Protein AF-A0A938TKS8-F1 (afdb_monomer_lite)

Structure (mmCIF, N/CA/C/O backbone):
data_AF-A0A938TKS8-F1
#
_entry.id   AF-A0A938TKS8-F1
#
loop_
_atom_site.group_PDB
_atom_site.id
_atom_site.type_symbol
_atom_site.label_atom_id
_atom_site.label_alt_id
_atom_site.label_comp_id
_atom_site.label_asym_id
_atom_site.label_entity_id
_atom_site.label_seq_id
_atom_site.pdbx_PDB_ins_code
_atom_site.Cartn_x
_atom_site.Cartn_y
_atom_site.Cartn_z
_atom_site.occupancy
_atom_site.B_iso_or_equiv
_atom_site.auth_seq_id
_atom_site.auth_comp_id
_atom_site.auth_asym_id
_atom_site.auth_atom_id
_atom_site.pdbx_PDB_model_num
ATOM 1 N N . LEU A 1 1 ? -8.317 4.784 -8.460 1.00 83.81 1 LEU A N 1
ATOM 2 C CA . LEU A 1 1 ? -9.264 3.696 -8.801 1.00 83.81 1 LEU A CA 1
ATOM 3 C C . LEU A 1 1 ? -10.612 4.028 -8.185 1.00 83.81 1 LEU A C 1
ATOM 5 O O . LEU A 1 1 ? -10.626 4.574 -7.087 1.00 83.81 1 LEU A O 1
ATOM 9 N N . LEU A 1 2 ? -11.721 3.766 -8.879 1.00 86.56 2 LEU A N 1
ATOM 10 C CA . LEU A 1 2 ? -13.048 4.063 -8.334 1.00 86.56 2 LEU A CA 1
ATOM 11 C C . LEU A 1 2 ? -13.293 3.221 -7.071 1.00 86.56 2 LEU A C 1
ATOM 13 O O . LEU A 1 2 ? -13.153 2.003 -7.118 1.00 86.56 2 LEU A O 1
ATOM 17 N N . GLY A 1 3 ? -13.608 3.877 -5.952 1.00 86.69 3 GLY A N 1
ATOM 18 C CA . GLY A 1 3 ? -13.819 3.223 -4.656 1.00 86.69 3 GLY A CA 1
ATOM 19 C C . GLY A 1 3 ? -12.555 2.906 -3.847 1.00 86.69 3 GLY A C 1
ATOM 20 O O . GLY A 1 3 ? -12.674 2.441 -2.717 1.00 86.69 3 GLY A O 1
ATOM 21 N N . ASP A 1 4 ? -11.351 3.158 -4.366 1.00 89.88 4 ASP A N 1
ATOM 22 C CA . ASP A 1 4 ? -10.123 2.926 -3.595 1.00 89.88 4 ASP A CA 1
ATOM 23 C C . ASP A 1 4 ? -9.881 4.059 -2.591 1.00 89.88 4 ASP A C 1
ATOM 25 O O . ASP A 1 4 ? -9.919 5.232 -2.962 1.00 89.88 4 ASP A O 1
ATOM 29 N N . ARG A 1 5 ? -9.620 3.690 -1.328 1.00 89.69 5 ARG A N 1
ATOM 30 C CA . ARG A 1 5 ? -9.310 4.607 -0.212 1.00 89.69 5 ARG A CA 1
ATOM 31 C C . ARG A 1 5 ? -10.263 5.807 -0.134 1.00 89.69 5 ARG A C 1
ATOM 33 O O . ARG A 1 5 ? -9.836 6.948 -0.013 1.00 89.69 5 ARG A O 1
ATOM 40 N N . VAL A 1 6 ? -11.568 5.533 -0.187 1.00 90.06 6 VAL A N 1
ATOM 41 C CA . VAL A 1 6 ? -12.647 6.539 -0.068 1.00 90.06 6 VAL A CA 1
ATOM 42 C C . VAL A 1 6 ? -13.214 6.672 1.352 1.00 90.06 6 VAL A C 1
ATOM 44 O O . VAL A 1 6 ? -14.031 7.549 1.615 1.00 90.06 6 VAL A O 1
ATOM 47 N N . TRP A 1 7 ? -12.740 5.836 2.276 1.00 92.25 7 TRP A N 1
ATOM 48 C CA . TRP A 1 7 ? -13.062 5.866 3.701 1.00 92.25 7 TRP A CA 1
ATOM 49 C C . TRP A 1 7 ? -11.778 5.831 4.528 1.00 92.25 7 TRP A C 1
ATOM 51 O O . TRP A 1 7 ? -10.810 5.170 4.147 1.00 92.25 7 TRP A O 1
ATOM 61 N N . ALA A 1 8 ? -11.796 6.505 5.673 1.00 91.75 8 ALA A N 1
ATOM 62 C CA . ALA A 1 8 ? -10.732 6.483 6.666 1.00 91.75 8 ALA A CA 1
ATOM 63 C C . ALA A 1 8 ? -11.315 6.395 8.078 1.00 91.75 8 ALA A C 1
ATOM 65 O O . ALA A 1 8 ? -12.458 6.777 8.316 1.00 91.75 8 ALA A O 1
ATOM 66 N N . VAL A 1 9 ? -10.508 5.920 9.022 1.00 91.81 9 VAL A N 1
ATOM 67 C CA . VAL A 1 9 ? -10.812 6.013 10.451 1.00 91.81 9 VAL A CA 1
ATOM 68 C C . VAL A 1 9 ? -10.035 7.199 11.009 1.00 91.81 9 VAL A C 1
ATOM 70 O O . VAL A 1 9 ? -8.822 7.284 10.820 1.00 91.81 9 VAL A O 1
ATOM 73 N N . LYS A 1 10 ? -10.720 8.123 11.675 1.00 88.75 10 LYS A N 1
ATOM 74 C CA . LYS A 1 10 ? -10.135 9.307 12.312 1.00 88.75 10 LYS A CA 1
ATOM 75 C C . LYS A 1 10 ? -10.250 9.192 13.817 1.00 88.75 10 LYS A C 1
ATOM 77 O O . LYS A 1 10 ? -11.220 8.640 14.311 1.00 88.75 10 LYS A O 1
ATOM 82 N N . GLU A 1 11 ? -9.292 9.739 14.544 1.00 85.88 11 GLU A N 1
ATOM 83 C CA . GLU A 1 11 ? -9.421 9.860 15.998 1.00 85.88 11 GLU A CA 1
ATOM 84 C C . GLU A 1 11 ? -10.283 11.072 16.352 1.00 85.88 11 GLU A C 1
ATOM 86 O O . GLU A 1 11 ? -10.086 12.153 15.790 1.00 85.88 11 GLU A O 1
ATOM 91 N N . GLU A 1 12 ? -11.259 10.894 17.244 1.00 81.19 12 GLU A N 1
ATOM 92 C CA . GLU A 1 12 ? -12.159 11.988 17.614 1.00 81.19 12 GLU A CA 1
ATOM 93 C C . GLU A 1 12 ? -11.384 13.125 18.292 1.00 81.19 12 GLU A C 1
ATOM 95 O O . GLU A 1 12 ? -10.462 12.910 19.077 1.00 81.19 12 GLU A O 1
ATOM 100 N N . GLY A 1 13 ? -11.737 14.367 17.953 1.00 72.88 13 GLY A N 1
ATOM 101 C CA . GLY A 1 13 ? -11.065 15.558 18.480 1.00 72.88 13 GLY A CA 1
ATOM 102 C C . GLY A 1 13 ? -9.661 15.814 17.917 1.00 72.88 13 GLY A C 1
ATOM 103 O O . GLY A 1 13 ? -9.080 16.857 18.214 1.00 72.88 13 GLY A O 1
ATOM 104 N N . LEU A 1 14 ? -9.120 14.929 17.068 1.00 71.81 14 LEU A N 1
ATOM 105 C CA . LEU A 1 14 ? -7.820 15.108 16.424 1.00 71.81 14 LEU A CA 1
ATOM 106 C C . LEU A 1 14 ? -7.948 15.195 14.899 1.00 71.81 14 LEU A C 1
ATOM 108 O O . LEU A 1 14 ? -8.649 14.421 14.254 1.00 71.81 14 LEU A O 1
ATOM 112 N N . ASN A 1 15 ? -7.173 16.091 14.284 1.00 71.69 15 ASN A N 1
ATOM 113 C CA . ASN A 1 15 ? -7.039 16.139 12.827 1.00 71.69 15 ASN A CA 1
ATOM 114 C C . ASN A 1 15 ? -6.023 15.089 12.339 1.00 71.69 15 ASN A C 1
ATOM 116 O O . ASN A 1 15 ? -4.930 15.446 11.907 1.00 71.69 15 ASN A O 1
ATOM 120 N N . SER A 1 16 ? -6.317 13.795 12.517 1.00 76.88 16 SER A N 1
ATOM 121 C CA . SER A 1 16 ? -5.395 12.711 12.142 1.00 76.88 16 SER A CA 1
ATOM 122 C C . SER A 1 16 ? -6.089 11.407 11.797 1.00 76.88 16 SER A C 1
ATOM 124 O O . SER A 1 16 ? -7.151 11.078 12.332 1.00 76.88 16 SER A O 1
ATOM 126 N N . ILE A 1 17 ? -5.446 10.666 10.900 1.00 84.25 17 ILE A N 1
ATOM 127 C CA . ILE A 1 17 ? -5.937 9.407 10.354 1.00 84.25 17 ILE A CA 1
ATOM 128 C C . ILE A 1 17 ? -5.295 8.238 11.109 1.00 84.25 17 ILE A C 1
ATOM 130 O O . ILE A 1 17 ? -4.081 8.179 11.308 1.00 84.25 17 ILE A O 1
ATOM 134 N N . GLN A 1 18 ? -6.103 7.250 11.485 1.00 83.69 18 GLN A N 1
ATOM 135 C CA . GLN A 1 18 ? -5.624 5.996 12.055 1.00 83.69 18 GLN A CA 1
ATOM 136 C C . GLN A 1 18 ? -5.118 5.081 10.938 1.00 83.69 18 GLN A C 1
ATOM 138 O O . GLN A 1 18 ? -5.869 4.322 10.326 1.00 83.69 18 GLN A O 1
ATOM 143 N N . ALA A 1 19 ? -3.816 5.148 10.671 1.00 83.38 19 ALA A N 1
ATOM 144 C CA . ALA A 1 19 ? -3.156 4.225 9.760 1.00 83.38 19 ALA A CA 1
ATOM 145 C C . ALA A 1 19 ? -2.822 2.896 10.455 1.00 83.38 19 ALA A C 1
ATOM 147 O O . ALA A 1 19 ? -2.400 2.857 11.616 1.00 83.38 19 ALA A O 1
ATOM 148 N N . ALA A 1 20 ? -2.872 1.803 9.696 1.00 86.50 20 ALA A N 1
ATOM 149 C CA . ALA A 1 20 ? -2.459 0.479 10.162 1.00 86.50 20 ALA A CA 1
ATOM 150 C C . ALA A 1 20 ? -0.981 0.398 10.606 1.00 86.50 20 ALA A C 1
ATOM 152 O O . ALA A 1 20 ? -0.609 -0.547 11.292 1.00 86.50 20 ALA A O 1
ATOM 153 N N . LYS A 1 21 ? -0.157 1.409 10.276 1.00 86.00 21 LYS A N 1
ATOM 154 C CA . LYS A 1 21 ? 1.204 1.608 10.815 1.00 86.00 21 LYS A CA 1
ATOM 155 C C . LYS A 1 21 ? 1.214 1.632 12.349 1.00 86.00 21 LYS A C 1
ATOM 157 O O . LYS A 1 21 ? 2.099 1.053 12.961 1.00 86.00 21 LYS A O 1
ATOM 162 N N . LYS A 1 22 ? 0.239 2.323 12.951 1.00 83.69 22 LYS A N 1
ATOM 163 C CA . LYS A 1 22 ? 0.109 2.506 14.409 1.00 83.69 22 LYS A CA 1
ATOM 164 C C . LYS A 1 22 ? -1.007 1.651 15.010 1.00 83.69 22 LYS A C 1
ATOM 166 O O . LYS A 1 22 ? -0.986 1.364 16.201 1.00 83.69 22 LYS A O 1
ATOM 171 N N . SER A 1 23 ? -1.948 1.212 14.174 1.00 90.69 23 SER A N 1
ATOM 172 C CA . SER A 1 23 ? -3.095 0.390 14.565 1.00 90.69 23 SER A CA 1
ATOM 173 C C . SER A 1 23 ? -3.170 -0.890 13.723 1.00 90.69 23 SER A C 1
ATOM 175 O O . SER A 1 23 ? -4.059 -1.009 12.876 1.00 90.69 23 SER A O 1
ATOM 177 N N . PRO A 1 24 ? -2.262 -1.867 13.921 1.00 92.62 24 PRO A N 1
ATOM 178 C CA . PRO A 1 24 ? -2.167 -3.048 13.058 1.00 92.62 24 PRO A CA 1
ATOM 179 C C . PRO A 1 24 ? -3.442 -3.891 13.013 1.00 92.62 24 PRO A C 1
ATOM 181 O O . PRO A 1 24 ? -3.683 -4.570 12.023 1.00 92.62 24 PRO A O 1
ATOM 184 N N . VAL A 1 25 ? -4.286 -3.818 14.048 1.00 93.12 25 VAL A N 1
ATOM 185 C CA . VAL A 1 25 ? -5.584 -4.509 14.105 1.00 93.12 25 VAL A CA 1
ATOM 186 C C . VAL A 1 25 ? -6.520 -4.124 12.949 1.00 93.12 25 VAL A C 1
ATOM 188 O O . VAL A 1 25 ? -7.336 -4.933 12.521 1.00 93.12 25 VAL A O 1
ATOM 191 N N . LEU A 1 26 ? -6.354 -2.936 12.354 1.00 93.31 26 LEU A N 1
ATOM 192 C CA . LEU A 1 26 ? -7.103 -2.539 11.156 1.00 93.31 26 LEU A CA 1
ATOM 193 C C . LEU A 1 26 ? -6.785 -3.421 9.940 1.00 93.31 26 LEU A C 1
ATOM 195 O O . LEU A 1 26 ? -7.618 -3.543 9.048 1.00 93.31 26 LEU A O 1
ATOM 199 N N . MET A 1 27 ? -5.616 -4.070 9.905 1.00 92.62 27 MET A N 1
ATOM 200 C CA . MET A 1 27 ? -5.251 -5.030 8.852 1.00 92.62 27 MET A CA 1
ATOM 201 C C . MET A 1 27 ? -6.041 -6.337 8.931 1.00 92.62 27 MET A C 1
ATOM 203 O O . MET A 1 27 ? -6.004 -7.116 7.987 1.00 92.62 27 MET A O 1
ATOM 207 N N . GLN A 1 28 ? -6.727 -6.571 10.049 1.00 92.25 28 GLN A N 1
ATOM 208 C CA . GLN A 1 28 ? -7.593 -7.725 10.282 1.00 92.25 28 GLN A CA 1
ATOM 209 C C . GLN A 1 28 ? -9.066 -7.401 9.980 1.00 92.25 28 GLN A C 1
ATOM 211 O O . GLN A 1 28 ? -9.940 -8.253 10.119 1.00 92.25 28 GLN A O 1
ATOM 216 N N . CYS A 1 29 ? -9.358 -6.160 9.578 1.00 94.12 29 CYS A N 1
ATOM 217 C CA . CYS A 1 29 ? -10.673 -5.770 9.091 1.00 94.12 29 CYS A CA 1
ATOM 218 C C . CYS A 1 29 ? -10.752 -5.992 7.579 1.00 94.12 29 CYS A C 1
ATOM 220 O O . CYS A 1 29 ? -9.812 -5.686 6.843 1.00 94.12 29 CYS A O 1
ATOM 222 N N . SER A 1 30 ? -11.911 -6.436 7.099 1.00 92.94 30 SER A N 1
ATOM 223 C CA . SER A 1 30 ? -12.214 -6.470 5.664 1.00 92.94 30 SER A CA 1
ATOM 224 C C . SER A 1 30 ? -13.415 -5.588 5.365 1.00 92.94 30 SER A C 1
ATOM 226 O O . SER A 1 30 ? -14.337 -5.463 6.169 1.00 92.94 30 SER A O 1
ATOM 228 N N . VAL A 1 31 ? -13.374 -4.922 4.215 1.00 93.62 31 VAL A N 1
ATOM 229 C CA . VAL A 1 31 ? -14.362 -3.910 3.847 1.00 93.62 31 VAL A CA 1
ATOM 230 C C . VAL A 1 31 ? -14.924 -4.245 2.482 1.00 93.62 31 VAL A C 1
ATOM 232 O O . VAL A 1 31 ? -14.180 -4.540 1.547 1.00 93.62 31 VAL A O 1
ATOM 235 N N . ARG A 1 32 ? -16.246 -4.161 2.366 1.00 94.50 32 ARG A N 1
ATOM 236 C CA . ARG A 1 32 ? -16.962 -4.252 1.096 1.00 94.50 32 ARG A CA 1
ATOM 237 C C . ARG A 1 32 ? -17.919 -3.085 0.963 1.00 94.50 32 ARG A C 1
ATOM 239 O O . ARG A 1 32 ? -18.456 -2.589 1.952 1.00 94.50 32 ARG A O 1
ATOM 246 N N . PHE A 1 33 ? -18.181 -2.684 -0.268 1.00 94.06 33 PHE A N 1
ATOM 247 C CA . PHE A 1 33 ? -19.270 -1.763 -0.535 1.00 94.06 33 PHE A CA 1
ATOM 248 C C . PHE A 1 33 ? -20.619 -2.470 -0.357 1.00 94.06 33 PHE A C 1
ATOM 250 O O . PHE A 1 33 ? -20.790 -3.618 -0.770 1.00 94.06 33 PHE A O 1
ATOM 257 N N . VAL A 1 34 ? -21.569 -1.784 0.277 1.00 92.88 34 VAL A N 1
ATOM 258 C CA . VAL A 1 34 ? -22.981 -2.195 0.302 1.00 92.88 34 VAL A CA 1
ATOM 259 C C . VAL A 1 34 ? -23.594 -1.968 -1.080 1.00 92.88 34 VAL A C 1
ATOM 261 O O . VAL A 1 34 ? -24.333 -2.813 -1.570 1.00 92.88 34 VAL A O 1
ATOM 264 N N . GLU A 1 35 ? -23.214 -0.865 -1.726 1.00 88.38 35 GLU A N 1
ATOM 265 C CA . GLU A 1 35 ? -23.583 -0.505 -3.095 1.00 88.38 35 GLU A CA 1
ATOM 266 C C . GLU A 1 35 ? -22.341 -0.037 -3.848 1.00 88.38 35 GLU A C 1
ATOM 268 O O . GLU A 1 35 ? -21.512 0.684 -3.286 1.00 88.38 35 GLU A O 1
ATOM 273 N N . ALA A 1 36 ? -22.206 -0.427 -5.117 1.00 88.38 36 ALA A N 1
ATOM 274 C CA . ALA A 1 36 ? -21.035 -0.075 -5.911 1.00 88.38 36 ALA A CA 1
ATOM 275 C C . ALA A 1 36 ? -20.815 1.456 -5.944 1.00 88.38 36 ALA A C 1
ATOM 277 O O . ALA A 1 36 ? -21.774 2.214 -6.119 1.00 88.38 36 ALA A O 1
ATOM 278 N N . PRO A 1 37 ? -19.570 1.932 -5.776 1.00 89.00 37 PRO A N 1
ATOM 279 C CA . PRO A 1 37 ? -19.253 3.345 -5.911 1.00 89.00 37 PRO A CA 1
ATOM 280 C C . PRO A 1 37 ? -19.435 3.803 -7.357 1.00 89.00 37 PRO A C 1
ATOM 282 O O . PRO A 1 37 ? -19.248 3.037 -8.304 1.00 89.00 37 PRO A O 1
ATOM 285 N N . SER A 1 38 ? -19.764 5.079 -7.525 1.00 86.50 38 SER A N 1
ATOM 286 C CA . SER A 1 38 ? -19.920 5.731 -8.825 1.00 86.50 38 SER A CA 1
ATOM 287 C C . SER A 1 38 ? -19.093 7.013 -8.887 1.00 86.50 38 SER A C 1
ATOM 289 O O . SER A 1 38 ? -18.552 7.478 -7.881 1.00 86.50 38 SER A O 1
ATOM 291 N N . SER A 1 39 ? -18.974 7.608 -10.074 1.00 79.12 39 SER A N 1
ATOM 292 C CA . SER A 1 39 ? -18.281 8.893 -10.231 1.00 79.12 39 SER A CA 1
ATOM 293 C C . SER A 1 39 ? -18.924 10.017 -9.411 1.00 79.12 39 SER A C 1
ATOM 295 O O . SER A 1 39 ? -18.219 10.932 -8.996 1.00 79.12 39 SER A O 1
ATOM 297 N N . THR A 1 40 ? -20.232 9.934 -9.146 1.00 78.06 40 THR A N 1
ATOM 298 C CA . THR A 1 40 ? -20.994 10.912 -8.356 1.00 78.06 40 THR A CA 1
ATOM 299 C C . THR A 1 40 ? -21.101 10.544 -6.877 1.00 78.06 40 THR A C 1
ATOM 301 O O . THR A 1 40 ? -21.265 11.429 -6.045 1.00 78.06 40 THR A O 1
ATOM 304 N N . SER A 1 41 ? -20.965 9.261 -6.528 1.00 80.56 41 SER A N 1
ATOM 305 C CA . SER A 1 41 ? -20.933 8.775 -5.148 1.00 80.56 41 SER A CA 1
ATOM 306 C C . SER A 1 41 ? -19.704 7.897 -4.943 1.00 80.56 41 SER A C 1
ATOM 308 O O . SER A 1 41 ? -19.750 6.667 -5.017 1.00 80.56 41 SER A O 1
ATOM 310 N N . ARG A 1 42 ? -18.555 8.553 -4.739 1.00 81.75 42 ARG A N 1
ATOM 311 C CA . ARG A 1 42 ? -17.270 7.859 -4.559 1.00 81.75 42 ARG A CA 1
ATOM 312 C C . ARG A 1 42 ? -17.225 7.091 -3.238 1.00 81.75 42 ARG A C 1
ATOM 314 O O . ARG A 1 42 ? -16.686 5.991 -3.199 1.00 81.75 42 ARG A O 1
ATOM 321 N N . SER A 1 43 ? -17.809 7.663 -2.185 1.00 86.50 43 SER A N 1
ATOM 322 C CA . SER A 1 43 ? -17.830 7.121 -0.821 1.00 86.50 43 SER A CA 1
ATOM 323 C C . SER A 1 43 ? -19.153 6.405 -0.525 1.00 86.50 43 SER A C 1
ATOM 325 O O . SER A 1 43 ? -19.831 6.722 0.453 1.00 86.50 43 SER A O 1
ATOM 327 N N . SER A 1 44 ? -19.549 5.453 -1.379 1.00 89.88 44 SER A N 1
ATOM 328 C CA . SER A 1 44 ? -20.722 4.605 -1.121 1.00 89.88 44 SER A CA 1
ATOM 329 C C . SER A 1 44 ? -20.626 3.916 0.238 1.00 89.88 44 SER A C 1
ATOM 331 O O . SER A 1 44 ? -19.527 3.673 0.752 1.00 89.88 44 SER A O 1
ATOM 333 N N . LYS A 1 45 ? -21.785 3.582 0.817 1.00 92.56 45 LYS A N 1
ATOM 334 C CA . LYS A 1 45 ? -21.851 2.901 2.112 1.00 92.56 45 LYS A CA 1
ATOM 335 C C . LYS A 1 45 ? -21.022 1.619 2.092 1.00 92.56 45 LYS A C 1
ATOM 337 O O . LYS A 1 45 ? -21.058 0.859 1.123 1.00 92.56 45 LYS A O 1
ATOM 342 N N . VAL A 1 46 ? -20.312 1.367 3.184 1.00 94.94 46 VAL A N 1
ATOM 343 C CA . VAL A 1 46 ? -19.467 0.187 3.365 1.00 94.94 46 VAL A CA 1
ATOM 344 C C . VAL A 1 46 ? -19.950 -0.665 4.524 1.00 94.94 46 VAL A C 1
ATOM 346 O O . VAL A 1 46 ? -20.489 -0.159 5.507 1.00 94.94 46 VAL A O 1
ATOM 349 N N . ALA A 1 47 ? -19.734 -1.966 4.397 1.00 96.25 47 ALA A N 1
ATOM 350 C CA . ALA A 1 47 ? -19.827 -2.922 5.479 1.00 96.25 47 ALA A CA 1
ATOM 351 C C . ALA A 1 47 ? -18.409 -3.369 5.851 1.00 96.25 47 ALA A C 1
ATOM 353 O O . ALA A 1 47 ? -17.607 -3.712 4.977 1.00 96.25 47 ALA A O 1
ATOM 354 N N . ILE A 1 48 ? -18.100 -3.308 7.141 1.00 96.44 48 ILE A N 1
ATOM 355 C CA . ILE A 1 48 ? -16.787 -3.584 7.714 1.00 96.44 48 ILE A CA 1
ATOM 356 C C . ILE A 1 48 ? -16.934 -4.828 8.577 1.00 96.44 48 ILE A C 1
ATOM 358 O O . ILE A 1 48 ? -17.610 -4.795 9.604 1.00 96.44 48 ILE A O 1
ATOM 362 N N . LYS A 1 49 ? -16.293 -5.917 8.165 1.00 96.38 49 LYS A N 1
ATOM 363 C CA . LYS A 1 49 ? -16.136 -7.108 8.993 1.00 96.38 49 LYS A CA 1
ATOM 364 C C . LYS A 1 49 ? -14.938 -6.898 9.912 1.00 96.38 49 LYS A C 1
ATOM 366 O O . LYS A 1 49 ? -13.828 -6.655 9.434 1.00 96.38 49 LYS A O 1
ATOM 371 N N . LEU A 1 50 ? -15.183 -6.979 11.213 1.00 95.31 50 LEU A N 1
ATOM 372 C CA . LEU A 1 50 ? -14.185 -6.826 12.265 1.00 95.31 50 LEU A CA 1
ATOM 373 C C . LEU A 1 50 ? -13.486 -8.171 12.547 1.00 95.31 50 LEU A C 1
ATOM 375 O O . LEU A 1 50 ? -13.980 -9.220 12.118 1.00 95.31 50 LEU A O 1
ATOM 379 N N . PRO A 1 51 ? -12.360 -8.176 13.287 1.00 92.12 51 PRO A N 1
ATOM 380 C CA . PRO A 1 51 ? -11.591 -9.399 13.543 1.00 92.12 51 PRO A CA 1
ATOM 381 C C . PRO A 1 51 ? -12.368 -10.462 14.330 1.00 92.12 51 PRO A C 1
ATOM 383 O O . PRO A 1 51 ? -12.151 -11.654 14.142 1.00 92.12 51 PRO A O 1
ATOM 386 N N . GLU A 1 52 ? -13.319 -10.038 15.165 1.00 88.38 52 GLU A N 1
ATOM 387 C CA . GLU A 1 52 ? -14.212 -10.920 15.932 1.00 88.38 52 GLU A CA 1
ATOM 388 C C . GLU A 1 52 ? -15.313 -11.562 15.062 1.00 88.38 52 GLU A C 1
ATOM 390 O O . GLU A 1 52 ? -16.079 -12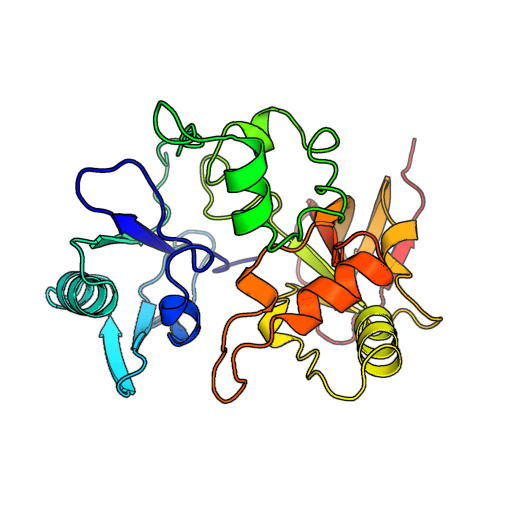.403 15.526 1.00 88.38 52 GLU A O 1
ATOM 395 N N . GLY A 1 53 ? -15.389 -11.192 13.779 1.00 88.50 53 GLY A N 1
ATOM 396 C CA . GLY A 1 53 ? -16.298 -11.764 12.788 1.00 88.50 53 GLY A CA 1
ATOM 397 C C . GLY A 1 53 ? -17.629 -11.029 12.630 1.00 88.50 53 GLY A C 1
ATOM 398 O O . GLY A 1 53 ? -18.311 -11.249 11.628 1.00 88.50 53 GLY A O 1
ATOM 399 N N . ASN A 1 54 ? -17.983 -10.133 13.553 1.00 92.94 54 ASN A N 1
ATOM 400 C CA . ASN A 1 54 ? -19.141 -9.252 13.421 1.00 92.94 54 ASN A CA 1
ATOM 401 C C . ASN A 1 54 ? -18.941 -8.204 12.311 1.00 92.94 54 ASN A C 1
ATOM 403 O O . ASN A 1 54 ? -17.823 -7.804 11.985 1.00 92.94 54 ASN A O 1
ATOM 407 N N . GLU A 1 55 ? -20.053 -7.764 11.720 1.00 95.56 55 GLU A N 1
ATOM 408 C CA . GLU A 1 55 ? -20.078 -6.763 10.651 1.00 95.56 55 GLU A CA 1
ATOM 409 C C . GLU A 1 55 ? -20.791 -5.497 11.143 1.00 95.56 55 GLU A C 1
ATOM 411 O O . GLU A 1 55 ? -21.854 -5.581 11.758 1.00 95.56 55 GLU A O 1
ATOM 416 N N . VAL A 1 56 ? -20.219 -4.328 10.853 1.00 95.81 56 VAL A N 1
ATOM 417 C CA . VAL A 1 56 ? -20.840 -3.012 11.085 1.00 95.81 56 VAL A CA 1
ATOM 418 C C . VAL A 1 56 ? -20.924 -2.233 9.779 1.00 95.81 56 VAL A C 1
ATOM 420 O O . VAL A 1 56 ? -20.076 -2.411 8.902 1.00 95.81 56 VAL A O 1
ATOM 423 N N . ARG A 1 57 ? -21.923 -1.358 9.618 1.00 95.75 57 ARG A N 1
ATOM 424 C CA . ARG A 1 57 ? -22.074 -0.564 8.387 1.00 95.75 57 ARG A CA 1
ATOM 425 C C . ARG A 1 57 ? -21.892 0.924 8.617 1.00 95.75 57 ARG A C 1
ATOM 427 O O . ARG A 1 57 ? -22.331 1.482 9.617 1.00 95.75 57 ARG A O 1
ATOM 434 N N . SER A 1 58 ? -21.291 1.593 7.640 1.00 92.44 58 SER A N 1
ATOM 435 C CA . SER A 1 58 ? -21.135 3.047 7.652 1.00 92.44 58 SER A CA 1
ATOM 436 C C . SER A 1 58 ? -22.493 3.750 7.767 1.00 92.44 58 SER A C 1
ATOM 438 O O . SER A 1 58 ? -23.400 3.473 6.973 1.00 92.44 58 SER A O 1
ATOM 440 N N . GLY A 1 59 ? -22.609 4.691 8.704 1.00 86.31 59 GLY A N 1
ATOM 441 C CA . GLY A 1 59 ? -23.833 5.458 8.956 1.00 86.31 59 GLY A CA 1
ATOM 442 C C . GLY A 1 59 ? -24.822 4.795 9.921 1.00 86.31 59 GLY A C 1
ATOM 443 O O . GLY A 1 59 ? -25.832 5.410 10.250 1.00 86.31 59 GLY A O 1
ATOM 444 N N . GLU A 1 60 ? -24.551 3.577 10.397 1.00 91.25 60 GLU A N 1
ATOM 445 C CA . GLU A 1 60 ? -25.289 2.986 11.517 1.00 91.25 60 GLU A CA 1
ATOM 446 C C . GLU A 1 60 ? -24.695 3.462 12.853 1.00 91.25 60 GLU A C 1
ATOM 448 O O . GLU A 1 60 ? -23.477 3.609 12.986 1.00 91.25 60 GLU A O 1
ATOM 453 N N . ALA A 1 61 ? -25.547 3.665 13.865 1.00 81.50 61 ALA A N 1
ATOM 454 C CA . ALA A 1 61 ? -25.152 4.225 15.164 1.00 81.50 61 ALA A CA 1
ATOM 455 C C . ALA A 1 61 ? -24.020 3.443 15.864 1.00 81.50 61 ALA A C 1
ATOM 457 O O . ALA A 1 61 ? -23.243 4.019 16.619 1.00 81.50 61 ALA A O 1
ATOM 458 N N . GLY A 1 62 ? -23.904 2.138 15.598 1.00 91.06 62 GLY A N 1
ATOM 459 C CA . GLY A 1 62 ? -22.906 1.268 16.224 1.00 91.06 62 GLY A CA 1
ATOM 460 C C . GLY A 1 62 ? -21.527 1.252 15.558 1.00 91.06 62 GLY A C 1
ATOM 461 O O . GLY A 1 62 ? -20.598 0.702 16.145 1.00 91.06 62 GLY A O 1
ATOM 462 N N . ALA A 1 63 ? -21.352 1.825 14.361 1.00 93.75 63 ALA A N 1
ATOM 463 C CA . ALA A 1 63 ? -20.113 1.646 13.597 1.00 93.75 63 ALA A CA 1
ATOM 464 C C . ALA A 1 63 ? -18.898 2.309 14.265 1.00 93.75 63 ALA A C 1
ATOM 466 O O . ALA A 1 63 ? -17.871 1.661 14.471 1.00 93.75 63 ALA A O 1
ATOM 467 N N . ASN A 1 64 ? -19.032 3.579 14.660 1.00 94.69 64 ASN A N 1
ATOM 468 C CA . ASN A 1 64 ? -17.969 4.317 15.351 1.00 94.69 64 ASN A CA 1
ATOM 469 C C . ASN A 1 64 ? -17.661 3.703 16.720 1.00 94.69 64 ASN A C 1
ATOM 471 O O . ASN A 1 64 ? -16.496 3.561 17.081 1.00 94.69 64 ASN A O 1
ATOM 475 N N . ALA A 1 65 ? -18.694 3.270 17.452 1.00 94.81 65 ALA A N 1
ATOM 476 C CA . ALA A 1 65 ? -18.529 2.615 18.745 1.00 94.81 65 ALA A CA 1
ATOM 477 C C . ALA A 1 65 ? -17.733 1.307 18.617 1.00 94.81 65 ALA A C 1
ATOM 479 O O . ALA A 1 65 ? -16.760 1.112 19.339 1.00 94.81 65 ALA A O 1
ATOM 480 N N . ALA A 1 66 ? -18.075 0.453 17.648 1.00 95.19 66 ALA A N 1
ATOM 481 C CA . ALA A 1 66 ? -17.369 -0.805 17.426 1.00 95.19 66 ALA A CA 1
ATOM 482 C C . ALA A 1 66 ? -15.903 -0.592 17.010 1.00 95.19 66 ALA A C 1
ATOM 484 O O . ALA A 1 66 ? -15.009 -1.268 17.519 1.00 95.19 66 ALA A O 1
ATOM 485 N N . LEU A 1 67 ? -15.634 0.383 16.132 1.00 94.81 67 LEU A N 1
ATOM 486 C CA . LEU A 1 67 ? -14.265 0.754 15.757 1.00 94.81 67 LEU A CA 1
ATOM 487 C C . LEU A 1 67 ? -13.487 1.351 16.938 1.00 94.81 67 LEU A C 1
ATOM 489 O O . LEU A 1 67 ? -12.295 1.081 17.083 1.00 94.81 67 LEU A O 1
ATOM 493 N N . SER A 1 68 ? -14.157 2.115 17.802 1.00 94.88 68 SER A N 1
ATOM 494 C CA . SER A 1 68 ? -13.551 2.690 19.007 1.00 94.88 68 SER A CA 1
ATOM 495 C C . SER A 1 68 ? -13.174 1.617 20.018 1.00 94.88 68 SER A C 1
ATOM 497 O O . SER A 1 68 ? -12.069 1.647 20.560 1.00 94.88 68 SER A O 1
ATOM 499 N N . THR A 1 69 ? -14.045 0.627 20.224 1.00 95.12 69 THR A N 1
ATOM 500 C CA . THR A 1 69 ? -13.741 -0.558 21.033 1.00 95.12 69 THR A CA 1
ATOM 501 C C . THR A 1 69 ? -12.555 -1.322 20.454 1.00 95.12 69 THR A C 1
ATOM 503 O O . THR A 1 69 ? -11.619 -1.623 21.190 1.00 95.12 69 THR A O 1
ATOM 506 N N . LEU A 1 70 ? -12.539 -1.562 19.137 1.00 94.62 70 LEU A N 1
ATOM 507 C CA . LEU A 1 70 ? -11.450 -2.277 18.469 1.00 94.62 70 LEU A CA 1
ATOM 508 C C . LEU A 1 70 ? -10.090 -1.575 18.629 1.00 94.62 70 LEU A C 1
ATOM 510 O O . LEU A 1 70 ? -9.061 -2.232 18.778 1.00 94.62 70 LEU A O 1
ATOM 514 N N . LEU A 1 71 ? -10.075 -0.242 18.568 1.00 93.38 71 LEU A N 1
ATOM 515 C CA . LEU A 1 71 ? -8.854 0.562 18.654 1.00 93.38 71 LEU A CA 1
ATOM 516 C C . LEU A 1 71 ? -8.493 0.995 20.081 1.00 93.38 71 LEU A C 1
ATOM 518 O O . LEU A 1 71 ? -7.411 1.553 20.286 1.00 93.38 71 LEU A O 1
ATOM 522 N N . GLY A 1 72 ? -9.375 0.753 21.053 1.00 93.12 72 GLY A N 1
ATOM 523 C CA . GLY A 1 72 ? -9.207 1.169 22.445 1.00 93.12 72 GLY A CA 1
ATOM 524 C C . GLY A 1 72 ? -9.205 2.689 22.646 1.00 93.12 72 GLY A C 1
ATOM 525 O O . GLY A 1 72 ? -8.642 3.168 23.628 1.00 93.12 72 GLY A O 1
ATOM 526 N N . ARG A 1 73 ? -9.769 3.459 21.708 1.00 92.69 73 ARG A N 1
ATOM 527 C CA . ARG A 1 73 ? -9.855 4.929 21.765 1.00 92.69 73 ARG A CA 1
ATOM 528 C C . ARG A 1 73 ? -10.996 5.457 20.891 1.00 92.69 73 ARG A C 1
ATOM 530 O O . ARG A 1 73 ? -11.339 4.781 19.925 1.00 92.69 73 ARG A O 1
ATOM 537 N N . PRO A 1 74 ? -11.551 6.646 21.183 1.00 93.12 74 PRO A N 1
ATOM 538 C CA . PRO A 1 74 ? -12.626 7.232 20.385 1.00 93.12 74 PRO A CA 1
ATOM 539 C C . PRO A 1 74 ? -12.202 7.497 18.936 1.00 93.12 74 PRO A C 1
ATOM 541 O O . PRO A 1 74 ? -11.223 8.206 18.678 1.00 93.12 74 PRO A O 1
ATOM 544 N N . VAL A 1 75 ? -12.939 6.927 17.984 1.00 93.62 75 VAL A N 1
ATOM 545 C CA . VAL A 1 75 ? -12.716 7.114 16.550 1.00 93.62 75 VAL A CA 1
ATOM 546 C C . VAL A 1 75 ? -14.017 7.252 15.770 1.00 93.62 75 VAL A C 1
ATOM 548 O O . VAL A 1 75 ? -15.062 6.720 16.138 1.00 93.62 75 VAL A O 1
ATOM 551 N N . GLU A 1 76 ? -13.906 7.882 14.609 1.00 92.44 76 GLU A N 1
ATOM 552 C CA . GLU A 1 76 ? -14.986 8.085 13.658 1.00 92.44 76 GLU A CA 1
ATOM 553 C C . GLU A 1 76 ? -14.617 7.509 12.287 1.00 92.44 76 GLU A C 1
ATOM 555 O O . GLU A 1 76 ? -13.511 7.715 11.776 1.00 92.44 76 GLU A O 1
ATOM 560 N N . LEU A 1 77 ? -15.568 6.819 11.658 1.00 92.06 77 LEU A N 1
ATOM 561 C CA . LEU A 1 77 ? -15.474 6.441 10.256 1.00 92.06 77 LEU A CA 1
ATOM 562 C C . LEU A 1 77 ? -15.850 7.636 9.364 1.00 92.06 77 LEU A C 1
ATOM 564 O O . LEU A 1 77 ? -16.989 8.094 9.370 1.00 92.06 77 LEU A O 1
ATOM 568 N N . SER A 1 78 ? -14.906 8.109 8.553 1.00 90.19 78 SER A N 1
ATOM 569 C CA . SER A 1 78 ? -15.059 9.307 7.725 1.00 90.19 78 SER A CA 1
ATOM 570 C C . SER A 1 78 ? -14.971 8.980 6.236 1.00 90.19 78 SER A C 1
ATOM 572 O O . SER A 1 78 ? -13.964 8.410 5.798 1.00 90.19 78 SER A O 1
ATOM 574 N N . PRO A 1 79 ? -15.963 9.380 5.423 1.00 89.62 79 PRO A N 1
ATOM 575 C CA . PRO A 1 79 ? -15.845 9.314 3.974 1.00 89.62 79 PRO A CA 1
ATOM 576 C C . PRO A 1 79 ? -14.909 10.422 3.471 1.00 89.62 79 PRO A C 1
ATOM 578 O O . PRO A 1 79 ? -14.613 11.378 4.196 1.00 89.62 79 PRO A O 1
ATOM 581 N N . ILE A 1 80 ? -14.473 10.327 2.213 1.00 84.81 80 ILE A N 1
ATOM 582 C CA . ILE A 1 80 ? -14.051 11.521 1.468 1.00 84.81 80 ILE A CA 1
ATOM 583 C C . ILE A 1 80 ? -15.302 12.373 1.228 1.00 84.81 80 ILE A C 1
ATOM 585 O O . ILE A 1 80 ? -16.258 11.890 0.614 1.00 84.81 80 ILE A O 1
ATOM 589 N N . VAL A 1 81 ? -15.273 13.626 1.678 1.00 74.75 81 VAL A N 1
ATOM 590 C CA . VAL A 1 81 ? -16.230 14.688 1.344 1.00 74.75 81 VAL A CA 1
ATOM 591 C C . VAL A 1 81 ? -15.521 15.766 0.525 1.00 74.75 81 VAL A C 1
ATOM 593 O O . VAL A 1 81 ? -14.318 15.953 0.661 1.00 74.75 81 VAL A O 1
ATOM 596 N N . GLU A 1 82 ? -16.231 16.462 -0.362 1.00 67.00 82 GLU A N 1
ATOM 597 C CA . GLU A 1 82 ? -15.668 17.609 -1.086 1.00 67.00 82 GLU A CA 1
ATOM 598 C C . GLU A 1 82 ? -16.329 18.919 -0.623 1.00 67.00 82 GLU A C 1
ATOM 600 O O . GLU A 1 82 ? -17.559 18.980 -0.583 1.00 67.00 82 GLU A O 1
ATOM 605 N N . PRO A 1 83 ? -15.544 19.967 -0.295 1.00 63.69 83 PRO A N 1
ATOM 606 C CA . PRO A 1 83 ? -14.083 19.960 -0.164 1.00 63.69 83 PRO A CA 1
ATOM 607 C C . PRO A 1 83 ? -13.632 19.227 1.115 1.00 63.69 83 PRO A C 1
ATOM 609 O O . PRO A 1 83 ? -14.163 19.462 2.199 1.00 63.69 83 PRO A O 1
ATOM 612 N N . GLN A 1 84 ? -12.627 18.354 1.001 1.00 67.25 84 GLN A N 1
ATOM 613 C CA . GLN A 1 84 ? -12.024 17.698 2.166 1.00 67.25 84 GLN A CA 1
ATOM 614 C C . GLN A 1 84 ? -11.033 18.664 2.822 1.00 67.25 84 GLN A C 1
ATOM 616 O O . GLN A 1 84 ? -10.201 19.259 2.133 1.00 67.25 84 GLN A O 1
ATOM 621 N N . ASN A 1 85 ? -11.052 18.761 4.152 1.00 62.31 85 ASN A N 1
ATOM 622 C CA . ASN A 1 85 ? -9.997 19.456 4.890 1.00 62.31 85 ASN A CA 1
ATOM 623 C C . ASN A 1 85 ? -8.638 18.775 4.663 1.00 62.31 85 ASN A C 1
ATOM 625 O O . ASN A 1 85 ? -8.544 17.550 4.593 1.00 62.31 85 ASN A O 1
ATOM 629 N N . ALA A 1 86 ? -7.571 19.566 4.574 1.00 67.19 86 ALA A N 1
ATOM 630 C CA . ALA A 1 86 ? -6.223 19.027 4.491 1.00 67.19 86 ALA A CA 1
ATOM 631 C C . ALA A 1 86 ? -5.798 18.420 5.842 1.00 67.19 86 ALA A C 1
ATOM 633 O O . ALA A 1 86 ? -5.906 19.059 6.893 1.00 67.19 86 ALA A O 1
ATOM 634 N N . PHE A 1 87 ? -5.272 17.195 5.815 1.00 70.25 87 PHE A N 1
ATOM 635 C CA . PHE A 1 87 ? -4.715 16.531 6.995 1.00 70.25 87 PHE A CA 1
ATOM 636 C C . PHE A 1 87 ? -3.216 16.775 7.018 1.00 70.25 87 PHE A C 1
ATOM 638 O O . PHE A 1 87 ? -2.445 15.971 6.500 1.00 70.25 87 PHE A O 1
ATOM 645 N N . GLY A 1 88 ? -2.807 17.930 7.549 1.00 65.00 88 GLY A N 1
ATOM 646 C CA . GLY A 1 88 ? -1.392 18.272 7.709 1.00 65.00 88 GLY A CA 1
ATOM 647 C C . GLY A 1 88 ? -0.644 17.162 8.443 1.00 65.00 88 GLY A C 1
ATOM 648 O O . GLY A 1 88 ? -1.158 16.606 9.415 1.00 65.00 88 GLY A O 1
ATOM 649 N N . ARG A 1 89 ? 0.558 16.822 7.972 1.00 72.75 89 ARG A N 1
ATOM 650 C CA . ARG A 1 89 ? 1.385 15.800 8.605 1.00 72.75 89 ARG A CA 1
ATOM 651 C C . ARG A 1 89 ? 1.696 16.248 10.023 1.00 72.75 89 ARG A C 1
ATOM 653 O O . ARG A 1 89 ? 2.301 17.301 10.223 1.00 72.75 89 ARG A O 1
ATOM 660 N N . LYS A 1 90 ? 1.288 15.456 11.014 1.00 68.75 90 LYS A N 1
ATOM 661 C CA . LYS A 1 90 ? 1.639 15.751 12.400 1.00 68.75 90 LYS A CA 1
ATOM 662 C C . LYS A 1 90 ? 3.152 15.703 12.560 1.00 68.75 90 LYS A C 1
ATOM 664 O O . LYS A 1 90 ? 3.791 14.700 12.232 1.00 68.75 90 LYS A O 1
ATOM 669 N N . ALA A 1 91 ? 3.705 16.783 13.105 1.00 68.44 91 ALA A N 1
ATOM 670 C CA . ALA A 1 91 ? 5.054 16.746 13.636 1.00 68.44 91 ALA A CA 1
ATOM 671 C C . ALA A 1 91 ? 5.133 15.643 14.708 1.00 68.44 91 ALA A C 1
ATOM 673 O O . ALA A 1 91 ? 4.148 15.413 15.425 1.00 68.44 91 ALA A O 1
ATOM 674 N N . PRO A 1 92 ? 6.277 14.953 14.835 1.00 72.00 92 PRO A N 1
ATOM 675 C CA . PRO A 1 92 ? 6.527 14.110 15.993 1.00 72.00 92 PRO A CA 1
ATOM 676 C C . PRO A 1 92 ? 6.255 14.898 17.288 1.00 72.00 92 PRO A C 1
ATOM 678 O O . PRO A 1 92 ? 6.500 16.109 17.314 1.00 72.00 92 PRO A O 1
ATOM 681 N N . PRO A 1 93 ? 5.743 14.255 18.354 1.00 75.75 93 PRO A N 1
ATOM 682 C CA . PRO A 1 93 ? 5.518 14.926 19.631 1.00 75.75 93 PRO A CA 1
ATOM 683 C C . PRO A 1 93 ? 6.766 15.685 20.100 1.00 75.75 93 PRO A C 1
ATOM 685 O O . PRO A 1 93 ? 7.891 15.245 19.855 1.00 75.75 93 PRO A O 1
ATOM 688 N N . ALA A 1 94 ? 6.584 16.813 20.786 1.00 77.31 94 ALA A N 1
ATOM 689 C CA . ALA A 1 94 ? 7.707 17.601 21.289 1.00 77.31 94 ALA A CA 1
ATOM 690 C C . ALA A 1 94 ? 8.652 16.734 22.145 1.00 77.31 94 ALA A C 1
ATOM 692 O O . ALA A 1 94 ? 8.199 15.959 22.985 1.00 77.31 94 ALA A O 1
ATOM 693 N N . GLY A 1 95 ? 9.961 16.846 21.903 1.00 82.19 95 GLY A N 1
ATOM 694 C CA . GLY A 1 95 ? 10.978 16.018 22.563 1.00 82.19 95 GLY A CA 1
ATOM 695 C C . GLY A 1 95 ? 11.172 14.619 21.963 1.00 82.19 95 GLY A C 1
ATOM 696 O O . GLY A 1 95 ? 12.011 13.870 22.454 1.00 82.19 95 GLY A O 1
ATOM 697 N N . THR A 1 96 ? 10.445 14.259 20.899 1.00 85.25 96 THR A N 1
ATOM 698 C CA . THR A 1 96 ? 10.673 12.998 20.179 1.00 85.25 96 THR A CA 1
ATOM 699 C C . THR A 1 96 ? 11.952 13.085 19.354 1.00 85.25 96 THR A C 1
ATOM 701 O O . THR A 1 96 ? 12.112 13.997 18.542 1.00 85.25 96 THR A O 1
ATOM 704 N N . ASP A 1 97 ? 12.830 12.094 19.500 1.00 89.75 97 ASP A N 1
ATOM 705 C CA . ASP A 1 97 ? 13.916 11.869 18.551 1.00 89.75 97 ASP A CA 1
ATOM 706 C C . ASP A 1 97 ? 13.318 11.498 17.182 1.00 89.75 97 ASP A C 1
ATOM 708 O O . ASP A 1 97 ? 12.761 10.414 16.984 1.00 89.75 97 ASP A O 1
ATOM 712 N N . VAL A 1 98 ? 13.419 12.431 16.233 1.00 86.88 98 VAL A N 1
ATOM 713 C CA . VAL A 1 98 ? 12.886 12.284 14.873 1.00 86.88 98 VAL A CA 1
ATOM 714 C C . VAL A 1 98 ? 13.508 11.084 14.165 1.00 86.88 98 VAL A C 1
ATOM 716 O O . VAL A 1 98 ? 12.810 10.376 13.438 1.00 86.88 98 VAL A O 1
ATOM 719 N N . GLN A 1 99 ? 14.797 10.818 14.384 1.00 89.06 99 GLN A N 1
ATOM 720 C CA . GLN A 1 99 ? 15.469 9.693 13.753 1.00 89.06 99 GLN A CA 1
ATOM 721 C C . GLN A 1 99 ? 14.919 8.378 14.306 1.00 89.06 99 GLN A C 1
ATOM 723 O O . GLN A 1 99 ? 14.544 7.506 13.522 1.00 89.06 99 GLN A O 1
ATOM 728 N N . ALA A 1 100 ? 14.788 8.253 15.629 1.00 90.12 100 ALA A N 1
ATOM 729 C CA . ALA A 1 100 ? 14.173 7.084 16.259 1.00 90.12 100 ALA A CA 1
ATOM 730 C C . ALA A 1 100 ? 12.718 6.876 15.798 1.00 90.12 100 ALA A C 1
ATOM 732 O O . ALA A 1 100 ? 12.328 5.756 15.466 1.00 90.12 100 ALA A O 1
ATOM 733 N N . TYR A 1 101 ? 11.938 7.955 15.690 1.00 88.75 101 TYR A N 1
ATOM 734 C CA . TYR A 1 101 ? 10.562 7.912 15.191 1.00 88.75 101 TYR A CA 1
ATOM 735 C C . TYR A 1 101 ? 10.473 7.392 13.749 1.00 88.75 101 TYR A C 1
ATOM 737 O O . TYR A 1 101 ? 9.656 6.521 13.441 1.00 88.75 101 TYR A O 1
ATOM 745 N N . LEU A 1 102 ? 11.331 7.890 12.853 1.00 90.12 102 LEU A N 1
ATOM 746 C CA . LEU A 1 102 ? 11.389 7.406 11.472 1.00 90.12 10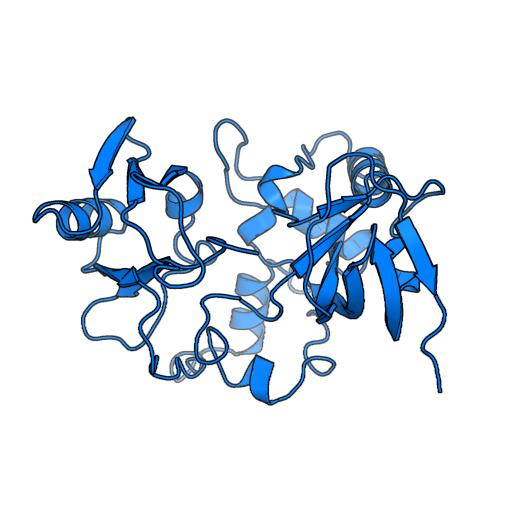2 LEU A CA 1
ATOM 747 C C . LEU A 1 102 ? 11.838 5.942 11.411 1.00 90.12 102 LEU A C 1
ATOM 749 O O . LEU A 1 102 ? 11.305 5.173 10.609 1.00 90.12 102 LEU A O 1
ATOM 753 N N . ARG A 1 103 ? 12.778 5.533 12.270 1.00 93.75 103 ARG A N 1
ATOM 754 C CA . ARG A 1 103 ? 13.217 4.136 12.351 1.00 93.75 103 ARG A CA 1
ATOM 755 C C . ARG A 1 103 ? 12.078 3.215 12.745 1.00 93.75 103 ARG A C 1
ATOM 757 O O . ARG A 1 103 ? 11.877 2.226 12.054 1.00 93.75 103 ARG A O 1
ATOM 764 N N . ASP A 1 104 ? 11.291 3.560 13.756 1.00 92.12 104 ASP A N 1
ATOM 765 C CA . ASP A 1 104 ? 10.118 2.770 14.139 1.00 92.12 104 ASP A CA 1
ATOM 766 C C . ASP A 1 104 ? 9.098 2.673 12.989 1.00 92.12 104 ASP A C 1
ATOM 768 O O . ASP A 1 104 ? 8.717 1.580 12.562 1.00 92.12 104 ASP A O 1
ATOM 772 N N . MET A 1 105 ? 8.756 3.811 12.375 1.00 91.00 105 MET A N 1
ATOM 773 C CA . MET A 1 105 ? 7.782 3.869 11.280 1.00 91.00 105 MET A CA 1
ATOM 774 C C . MET A 1 105 ? 8.192 3.030 10.058 1.00 91.00 105 MET A C 1
ATOM 776 O O . MET A 1 105 ? 7.350 2.384 9.425 1.00 91.00 105 MET A O 1
ATOM 780 N N . PHE A 1 106 ? 9.483 3.016 9.721 1.00 94.00 106 PHE A N 1
ATOM 781 C CA . PHE A 1 106 ? 10.040 2.211 8.629 1.00 94.00 106 PHE A CA 1
ATOM 782 C C . PHE A 1 106 ? 10.634 0.878 9.098 1.00 94.00 106 PHE A C 1
ATOM 784 O O . PHE A 1 106 ? 11.303 0.199 8.318 1.00 94.00 106 PHE A O 1
ATOM 791 N N . ALA A 1 107 ? 10.380 0.508 10.356 1.00 95.50 107 ALA A N 1
ATOM 792 C CA . ALA A 1 107 ? 10.899 -0.664 11.046 1.00 95.50 107 ALA A CA 1
ATOM 793 C C . ALA A 1 107 ? 12.419 -0.866 10.932 1.00 95.50 107 ALA A C 1
ATOM 795 O O . ALA A 1 107 ? 12.853 -2.014 10.942 1.00 95.50 107 ALA A O 1
ATOM 796 N N . ARG A 1 108 ? 13.226 0.192 10.793 1.00 96.19 108 ARG A N 1
ATOM 797 C CA . ARG A 1 108 ? 14.683 0.132 10.584 1.00 96.19 108 ARG A CA 1
ATOM 798 C C . ARG A 1 108 ? 15.436 -0.160 11.875 1.00 96.19 108 ARG A C 1
ATOM 800 O O . ARG A 1 108 ? 15.094 0.371 12.929 1.00 96.19 108 ARG A O 1
ATOM 807 N N . THR A 1 109 ? 16.494 -0.958 11.778 1.00 95.25 109 THR A N 1
ATOM 808 C CA . THR A 1 109 ? 17.466 -1.107 12.871 1.00 95.25 109 THR A CA 1
ATOM 809 C C . THR A 1 109 ? 18.356 0.139 12.980 1.00 95.25 109 THR A C 1
ATOM 811 O O . THR A 1 109 ? 18.226 1.091 12.202 1.00 95.25 109 THR A O 1
ATOM 814 N N . ALA A 1 110 ? 19.239 0.168 13.981 1.00 92.94 110 ALA A N 1
ATOM 815 C CA . ALA A 1 110 ? 20.150 1.291 14.207 1.00 92.94 110 ALA A CA 1
ATOM 816 C C . ALA A 1 110 ? 21.172 1.463 13.066 1.00 92.94 110 ALA A C 1
ATOM 818 O O . ALA A 1 110 ? 21.499 2.592 12.704 1.00 92.94 110 ALA A O 1
ATOM 819 N N . ASP A 1 111 ? 21.630 0.347 12.497 1.00 93.50 111 ASP A N 1
ATOM 820 C CA . ASP A 1 111 ? 22.643 0.244 11.442 1.00 93.50 111 ASP A CA 1
ATOM 821 C C . ASP A 1 111 ? 22.075 0.357 10.019 1.00 93.50 111 ASP A C 1
ATOM 823 O O . ASP A 1 111 ? 22.801 0.677 9.080 1.00 93.50 111 ASP A O 1
ATOM 827 N N . GLU A 1 112 ? 20.771 0.149 9.840 1.00 95.44 112 GLU A N 1
ATOM 828 C CA . GLU A 1 112 ? 20.139 0.275 8.531 1.00 95.44 112 GLU A CA 1
ATOM 829 C C . GLU A 1 112 ? 19.958 1.748 8.122 1.00 95.44 112 GLU A C 1
ATOM 831 O O . GLU A 1 112 ? 19.591 2.594 8.948 1.00 95.44 112 GLU A O 1
ATOM 836 N N . PRO A 1 113 ? 20.130 2.093 6.835 1.00 94.12 113 PRO A N 1
ATOM 837 C CA . PRO A 1 113 ? 19.801 3.428 6.356 1.00 94.12 113 PRO A CA 1
ATOM 838 C C . PRO A 1 113 ? 18.286 3.674 6.437 1.00 94.12 113 PRO A C 1
ATOM 840 O O . PRO A 1 113 ? 17.466 2.774 6.206 1.00 94.12 113 PRO A O 1
ATOM 843 N N . LEU A 1 114 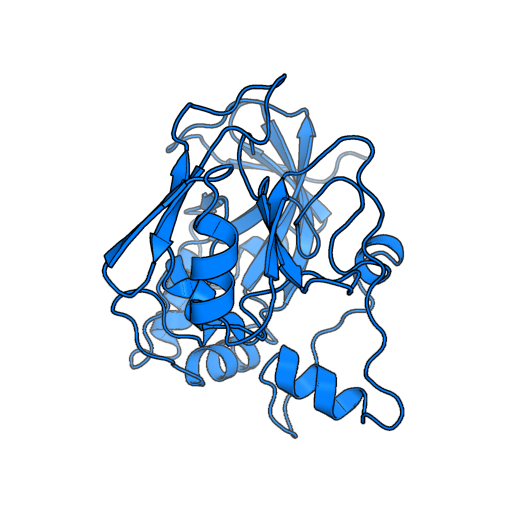? 17.912 4.913 6.768 1.00 93.50 114 LEU A N 1
ATOM 844 C CA . LEU A 1 114 ? 16.544 5.395 6.585 1.00 93.50 114 LEU A CA 1
ATOM 845 C C . LEU A 1 114 ? 16.247 5.527 5.081 1.00 93.50 114 LEU A C 1
ATOM 847 O O . LEU A 1 114 ? 17.177 5.747 4.304 1.00 93.50 114 LEU A O 1
ATOM 851 N N . PRO A 1 115 ? 14.980 5.380 4.654 1.00 90.75 115 PRO A N 1
ATOM 852 C CA . PRO A 1 115 ? 14.617 5.646 3.267 1.00 90.75 115 PRO A CA 1
ATOM 853 C C . PRO A 1 115 ? 14.918 7.101 2.901 1.00 90.75 115 PRO A C 1
ATOM 855 O O . PRO A 1 115 ? 14.762 7.995 3.737 1.00 90.75 115 PRO A O 1
ATOM 858 N N . ASP A 1 116 ? 15.300 7.330 1.647 1.00 88.12 116 ASP A N 1
ATOM 859 C CA . ASP A 1 116 ? 15.416 8.682 1.119 1.00 88.12 116 ASP A CA 1
ATOM 860 C C . ASP A 1 116 ? 14.012 9.259 0.911 1.00 88.12 116 ASP A C 1
ATOM 862 O O . ASP A 1 116 ? 13.253 8.827 0.044 1.00 88.12 116 ASP A O 1
ATOM 866 N N . LEU A 1 117 ? 13.635 10.192 1.782 1.00 85.69 117 LEU A N 1
ATOM 867 C CA . LEU A 1 117 ? 12.345 10.869 1.717 1.00 85.69 117 LEU A CA 1
ATOM 868 C C . LEU A 1 117 ? 12.434 12.213 0.984 1.00 85.69 117 LEU A C 1
ATOM 870 O O . LEU A 1 117 ? 11.403 12.857 0.816 1.00 85.69 117 LEU A O 1
ATOM 874 N N . PHE A 1 118 ? 13.627 12.640 0.553 1.00 84.00 118 PHE A N 1
ATOM 875 C CA . PHE A 1 118 ? 13.820 13.909 -0.153 1.00 84.00 118 PHE A CA 1
ATOM 876 C C . PHE A 1 118 ? 13.350 13.852 -1.606 1.00 84.00 118 PHE A C 1
ATOM 878 O O . PHE A 1 118 ? 13.018 14.890 -2.172 1.00 84.00 118 PHE A O 1
ATOM 885 N N . GLU A 1 119 ? 13.274 12.659 -2.200 1.00 84.62 119 GLU A N 1
ATOM 886 C CA . GLU A 1 119 ? 12.714 12.490 -3.546 1.00 84.62 119 GLU A CA 1
ATOM 887 C C . GLU A 1 119 ? 11.202 12.772 -3.598 1.00 84.62 119 GLU A C 1
ATOM 889 O O . GLU A 1 119 ? 10.651 13.035 -4.668 1.00 84.62 119 GLU A O 1
ATOM 894 N N . PHE A 1 120 ? 10.515 12.742 -2.449 1.00 84.81 120 PHE A N 1
ATOM 895 C CA . PHE A 1 120 ? 9.094 13.055 -2.390 1.00 84.81 120 PHE A CA 1
ATOM 896 C C . PHE A 1 120 ? 8.860 14.562 -2.546 1.00 84.81 120 PHE A C 1
ATOM 898 O O . PHE A 1 120 ? 9.473 15.361 -1.833 1.00 84.81 120 PHE A O 1
ATOM 905 N N . PRO A 1 121 ? 7.907 14.967 -3.405 1.00 85.06 121 PRO A N 1
ATOM 906 C CA . PRO A 1 121 ? 7.457 16.349 -3.482 1.00 85.06 121 PRO A CA 1
ATOM 907 C C . PRO A 1 121 ? 7.047 16.915 -2.112 1.00 85.06 121 PRO A C 1
ATOM 909 O O . PRO A 1 121 ? 6.475 16.215 -1.269 1.00 85.06 121 PRO A O 1
ATOM 912 N N . ALA A 1 122 ? 7.332 18.200 -1.884 1.00 81.94 122 ALA A N 1
ATOM 913 C CA . ALA A 1 122 ? 7.091 18.854 -0.596 1.00 81.94 122 ALA A CA 1
ATOM 914 C C . ALA A 1 122 ? 5.611 18.819 -0.174 1.00 81.94 122 ALA A C 1
ATOM 916 O O . ALA A 1 122 ? 5.312 18.683 1.010 1.00 81.94 122 ALA A O 1
ATOM 917 N N . ASP A 1 123 ? 4.688 18.892 -1.134 1.00 75.31 123 ASP A N 1
ATOM 918 C CA . ASP A 1 123 ? 3.249 18.755 -0.909 1.00 75.31 123 ASP A CA 1
ATOM 919 C C . ASP A 1 123 ? 2.880 17.345 -0.429 1.00 75.31 123 ASP A C 1
ATOM 921 O O . ASP A 1 123 ? 2.138 17.212 0.538 1.00 75.31 123 ASP A O 1
ATOM 925 N N . VAL A 1 124 ? 3.460 16.286 -1.000 1.00 78.44 124 VAL A N 1
ATOM 926 C CA . VAL A 1 124 ? 3.258 14.907 -0.516 1.00 78.44 124 VAL A CA 1
ATOM 927 C C . VAL A 1 124 ? 3.763 14.737 0.922 1.00 78.44 124 VAL A C 1
ATOM 929 O O . VAL A 1 124 ? 3.151 14.036 1.729 1.00 78.44 124 VAL A O 1
ATOM 932 N N . MET A 1 125 ? 4.861 15.405 1.274 1.00 81.50 125 MET A N 1
ATOM 933 C CA . MET A 1 125 ? 5.429 15.347 2.623 1.00 81.50 125 MET A CA 1
ATOM 934 C C . MET A 1 125 ? 4.701 16.234 3.640 1.00 81.50 125 MET A C 1
ATOM 936 O O . MET A 1 125 ? 4.769 15.953 4.839 1.00 81.50 125 MET A O 1
ATOM 940 N N . ALA A 1 126 ? 3.979 17.259 3.184 1.00 78.12 126 ALA A N 1
ATOM 941 C CA . ALA A 1 126 ? 3.253 18.194 4.038 1.00 78.12 126 ALA A CA 1
ATOM 942 C C . ALA A 1 126 ? 1.998 17.589 4.686 1.00 78.12 126 ALA A C 1
ATOM 944 O O . ALA A 1 126 ? 1.508 18.136 5.677 1.00 78.12 126 ALA A O 1
ATOM 945 N N . TYR A 1 127 ? 1.482 16.468 4.170 1.00 78.56 127 TYR A N 1
ATOM 946 C CA . TYR A 1 127 ? 0.213 15.885 4.610 1.00 78.56 127 TYR A CA 1
ATOM 947 C C . TYR A 1 127 ? 0.350 14.430 5.112 1.00 78.56 127 TYR A C 1
ATOM 949 O O . TYR A 1 127 ? 1.235 13.672 4.704 1.00 78.56 127 TYR A O 1
ATOM 957 N N . GLU A 1 128 ? -0.513 14.025 6.052 1.00 79.69 128 GLU A N 1
ATOM 958 C CA . GLU A 1 128 ? -0.734 12.606 6.383 1.00 79.69 128 GLU A CA 1
ATOM 959 C C . GLU A 1 128 ? -1.392 11.885 5.203 1.00 79.69 128 GLU A C 1
ATOM 961 O O . GLU A 1 128 ? -1.039 10.746 4.912 1.00 79.69 128 GLU A O 1
ATOM 966 N N . ALA A 1 129 ? -2.300 12.582 4.514 1.00 81.56 129 ALA A N 1
ATOM 967 C CA . ALA A 1 129 ? -2.854 12.195 3.227 1.00 81.56 129 ALA A CA 1
ATOM 968 C C . ALA A 1 129 ? -3.049 13.443 2.346 1.00 81.56 129 ALA A C 1
ATOM 970 O O . ALA A 1 129 ? -3.547 14.453 2.859 1.00 81.56 129 ALA A O 1
ATOM 971 N N . PRO A 1 130 ? -2.694 13.409 1.045 1.00 79.44 130 PRO A N 1
ATOM 972 C CA . PRO A 1 130 ? -2.895 14.540 0.147 1.00 79.44 130 PRO A CA 1
ATOM 973 C C . PRO A 1 130 ? -4.354 15.032 0.150 1.00 79.44 130 PRO A C 1
ATOM 975 O O . PRO A 1 130 ? -5.267 14.197 0.228 1.00 79.44 130 PRO A O 1
ATOM 978 N N . PRO A 1 131 ? -4.601 16.353 0.036 1.00 77.75 131 PRO A N 1
ATOM 979 C CA . PRO A 1 131 ? -5.946 16.922 0.071 1.00 77.75 131 PRO A CA 1
ATOM 980 C C . PRO A 1 131 ? -6.915 16.231 -0.897 1.00 77.75 131 PRO A C 1
ATOM 982 O O . PRO A 1 131 ? -6.576 15.957 -2.047 1.00 77.75 131 PRO A O 1
ATOM 985 N N . GLY A 1 132 ? -8.131 15.944 -0.423 1.00 79.38 132 GLY A N 1
ATOM 986 C CA . GLY A 1 132 ? -9.155 15.243 -1.209 1.00 79.38 132 GLY A CA 1
ATOM 987 C C . GLY A 1 132 ? -8.944 13.731 -1.340 1.00 79.38 132 GLY A C 1
ATOM 988 O O . GLY A 1 132 ? -9.651 13.090 -2.117 1.00 79.38 132 GLY A O 1
ATOM 989 N N . THR A 1 133 ? -7.994 13.146 -0.602 1.00 85.25 133 THR A N 1
ATOM 990 C CA . THR A 1 133 ? -7.677 11.714 -0.673 1.00 85.25 133 THR A CA 1
ATOM 991 C C . THR A 1 133 ? -7.363 11.107 0.697 1.00 85.25 133 THR A C 1
ATOM 993 O O . THR A 1 133 ? -7.129 11.826 1.664 1.00 85.25 133 THR A O 1
ATOM 996 N N . TRP A 1 134 ? -7.291 9.773 0.757 1.00 87.56 134 TRP A N 1
ATOM 997 C CA . TRP A 1 134 ? -6.730 9.021 1.888 1.00 87.56 134 TRP A CA 1
ATOM 998 C C . TRP A 1 134 ? -5.492 8.195 1.486 1.00 87.56 134 TRP A C 1
ATOM 1000 O O . TRP A 1 134 ? -5.247 7.114 2.026 1.00 87.56 134 TRP A O 1
ATOM 1010 N N . PHE A 1 135 ? -4.735 8.655 0.483 1.00 87.81 135 PHE A N 1
ATOM 1011 C CA . PHE A 1 135 ? -3.499 7.991 0.052 1.00 87.81 135 PHE A CA 1
ATOM 1012 C C . PHE A 1 135 ? -2.317 8.394 0.939 1.00 87.81 135 PHE A C 1
ATOM 1014 O O . PHE A 1 135 ? -2.245 9.524 1.395 1.00 87.81 135 PHE A O 1
ATOM 1021 N N . ASP A 1 136 ? -1.350 7.493 1.118 1.00 84.06 136 ASP A N 1
ATOM 1022 C CA . ASP A 1 136 ? -0.098 7.811 1.824 1.00 84.06 136 ASP A CA 1
ATOM 1023 C C . ASP A 1 136 ? 0.799 8.777 1.021 1.00 84.06 136 ASP A C 1
ATOM 1025 O O . ASP A 1 136 ? 1.533 9.573 1.603 1.00 84.06 136 ASP A O 1
ATOM 1029 N N . ALA A 1 137 ? 0.791 8.658 -0.314 1.00 87.00 137 ALA A N 1
ATOM 1030 C CA . ALA A 1 137 ? 1.607 9.481 -1.209 1.00 87.00 137 ALA A CA 1
ATOM 1031 C C . ALA A 1 137 ? 0.989 9.592 -2.612 1.00 87.00 137 ALA A C 1
ATOM 1033 O O . ALA A 1 137 ? 0.557 10.664 -3.021 1.00 87.00 137 ALA A O 1
ATOM 1034 N N . TYR A 1 138 ? 0.893 8.467 -3.329 1.00 91.25 138 TYR A N 1
ATOM 1035 C CA . TYR A 1 138 ? 0.383 8.405 -4.702 1.00 91.25 138 TYR A CA 1
ATOM 1036 C C . TYR A 1 138 ? -0.834 7.479 -4.815 1.00 91.25 138 TYR A C 1
ATOM 1038 O O . TYR A 1 138 ? -0.979 6.552 -4.012 1.00 91.25 138 TYR A O 1
ATOM 1046 N N . PRO A 1 139 ? -1.707 7.696 -5.818 1.00 91.44 139 PRO A N 1
ATOM 1047 C CA . PRO A 1 139 ? -2.958 6.955 -5.952 1.00 91.44 139 PRO A CA 1
ATOM 1048 C C . PRO A 1 139 ? -2.784 5.510 -6.433 1.00 91.44 139 PRO A C 1
ATOM 1050 O O . PRO A 1 139 ? -3.707 4.714 -6.275 1.00 91.44 139 PRO A O 1
ATOM 1053 N N . ILE A 1 140 ? -1.650 5.179 -7.061 1.00 96.06 140 ILE A N 1
ATOM 1054 C CA . ILE A 1 140 ? -1.377 3.851 -7.615 1.00 96.06 140 ILE A CA 1
ATOM 1055 C C . ILE A 1 140 ? -0.021 3.359 -7.120 1.00 96.06 140 ILE A C 1
ATOM 1057 O O . ILE A 1 140 ? 0.989 4.049 -7.251 1.00 96.06 140 ILE A O 1
ATOM 1061 N N . LEU A 1 141 ? -0.010 2.136 -6.596 1.00 97.81 141 LEU A N 1
ATOM 1062 C CA . LEU A 1 141 ? 1.186 1.334 -6.369 1.00 97.81 141 LEU A CA 1
ATOM 1063 C C . LEU A 1 141 ? 1.224 0.185 -7.382 1.00 97.81 141 LEU A C 1
ATOM 1065 O O . LEU A 1 141 ? 0.307 -0.641 -7.417 1.00 97.81 141 LEU A O 1
ATOM 1069 N N . LEU A 1 142 ? 2.294 0.122 -8.167 1.00 98.31 142 LEU A N 1
ATOM 1070 C CA . LEU A 1 142 ? 2.601 -0.974 -9.083 1.00 98.31 142 LEU A CA 1
ATOM 1071 C C . LEU A 1 142 ? 3.702 -1.843 -8.482 1.00 98.31 142 LEU A C 1
ATOM 1073 O O . LEU A 1 142 ? 4.667 -1.323 -7.925 1.00 98.31 142 LEU A O 1
ATOM 1077 N N . MET A 1 143 ? 3.575 -3.157 -8.613 1.00 98.62 143 MET A N 1
ATOM 1078 C CA . MET A 1 143 ? 4.623 -4.116 -8.259 1.00 98.62 143 MET A CA 1
ATOM 1079 C C . MET A 1 143 ? 4.718 -5.196 -9.322 1.00 98.62 143 MET A C 1
ATOM 1081 O O . MET A 1 143 ? 3.750 -5.433 -10.048 1.00 98.62 143 MET A O 1
ATOM 1085 N N . THR A 1 144 ? 5.858 -5.877 -9.383 1.00 98.62 144 THR A N 1
ATOM 1086 C CA . THR A 1 144 ? 6.034 -7.020 -10.282 1.00 98.62 144 THR A CA 1
ATOM 1087 C C . THR A 1 144 ? 6.023 -8.348 -9.544 1.00 98.62 144 THR A C 1
ATOM 1089 O O . THR A 1 144 ? 6.419 -8.432 -8.379 1.00 98.62 144 THR A O 1
ATOM 1092 N N . THR A 1 145 ? 5.594 -9.413 -10.222 1.00 98.31 145 THR A N 1
ATOM 1093 C CA . THR A 1 145 ? 5.737 -10.789 -9.718 1.00 98.31 145 THR A CA 1
ATOM 1094 C C . THR A 1 145 ? 7.211 -11.157 -9.520 1.00 98.31 145 THR A C 1
ATOM 1096 O O . THR A 1 145 ? 7.542 -11.905 -8.599 1.00 98.31 145 THR A O 1
ATOM 1099 N N . GLN A 1 146 ? 8.114 -10.565 -10.309 1.00 98.31 146 GLN A N 1
ATOM 1100 C CA . GLN A 1 146 ? 9.563 -10.730 -10.183 1.00 98.31 146 GLN A CA 1
ATOM 1101 C C . GLN A 1 146 ? 10.108 -10.191 -8.857 1.00 98.31 146 GLN A C 1
ATOM 1103 O O . GLN A 1 146 ? 10.908 -10.880 -8.221 1.00 98.31 146 GLN A O 1
ATOM 1108 N N . SER A 1 147 ? 9.627 -9.036 -8.382 1.00 98.44 147 SER A N 1
ATOM 1109 C CA . SER A 1 147 ? 9.968 -8.520 -7.049 1.00 98.44 147 SER A CA 1
ATOM 1110 C C . SER A 1 147 ? 9.581 -9.502 -5.942 1.00 98.44 147 SER A C 1
ATOM 1112 O O . SER A 1 147 ? 10.374 -9.760 -5.038 1.00 98.44 147 SER A O 1
ATOM 1114 N N . PHE A 1 148 ? 8.393 -10.111 -6.026 1.00 98.38 148 PHE A N 1
ATOM 1115 C CA . PHE A 1 148 ? 7.971 -11.137 -5.066 1.00 98.38 148 PHE A CA 1
ATOM 1116 C C . PHE A 1 148 ? 8.843 -12.391 -5.141 1.00 98.38 148 PHE A C 1
ATOM 1118 O O . PHE A 1 148 ? 9.291 -12.887 -4.110 1.00 98.38 148 PHE A O 1
ATOM 1125 N N . SER A 1 149 ? 9.142 -12.873 -6.350 1.00 98.00 149 SER A N 1
ATOM 1126 C CA . SER A 1 149 ? 10.024 -14.027 -6.545 1.00 98.00 149 SER A CA 1
ATOM 1127 C C . SER A 1 149 ? 11.425 -13.781 -5.981 1.00 98.00 149 SER A C 1
ATOM 1129 O O . SER A 1 149 ? 11.989 -14.660 -5.328 1.00 98.00 149 SER A O 1
ATOM 1131 N N . ALA A 1 150 ? 11.988 -12.590 -6.199 1.00 98.31 150 ALA A N 1
ATOM 1132 C CA . ALA A 1 150 ? 13.306 -12.217 -5.696 1.00 98.31 150 ALA A CA 1
ATOM 1133 C C . ALA A 1 150 ? 13.338 -12.182 -4.162 1.00 98.31 150 ALA A C 1
ATOM 1135 O O . ALA A 1 150 ? 14.243 -12.748 -3.550 1.00 98.31 150 ALA A O 1
ATOM 1136 N N . LEU A 1 151 ? 12.319 -11.588 -3.534 1.00 98.31 151 LEU A N 1
ATOM 1137 C CA . LEU A 1 151 ? 12.202 -11.539 -2.076 1.00 98.31 151 LEU A CA 1
ATOM 1138 C C . LEU A 1 151 ? 12.041 -12.935 -1.461 1.00 98.31 151 LEU A C 1
ATOM 1140 O O . LEU A 1 151 ? 12.765 -13.271 -0.523 1.00 98.31 151 LEU A O 1
ATOM 1144 N N . SER A 1 152 ? 11.158 -13.764 -2.022 1.00 97.81 152 SER A N 1
ATOM 1145 C CA . SER A 1 152 ? 10.952 -15.145 -1.567 1.00 97.81 152 SER A CA 1
ATOM 1146 C C . SER A 1 152 ? 12.203 -16.005 -1.739 1.00 97.81 152 SER A C 1
ATOM 1148 O O . SER A 1 152 ? 12.516 -16.806 -0.864 1.00 97.81 152 SER A O 1
ATOM 1150 N N . THR A 1 153 ? 12.964 -15.802 -2.819 1.00 97.88 153 THR A N 1
ATOM 1151 C CA . THR A 1 153 ? 14.253 -16.484 -3.027 1.00 97.88 153 THR A CA 1
ATOM 1152 C C . THR A 1 153 ? 15.286 -16.046 -1.989 1.00 97.88 153 THR A C 1
ATOM 1154 O O . THR A 1 153 ? 16.002 -16.878 -1.439 1.00 97.88 153 THR A O 1
ATOM 1157 N N . ALA A 1 154 ? 15.349 -14.748 -1.682 1.00 98.06 154 ALA A N 1
ATOM 1158 C CA . ALA A 1 154 ? 16.298 -14.202 -0.715 1.00 98.06 154 ALA A CA 1
ATOM 1159 C C . ALA A 1 154 ? 16.008 -14.630 0.735 1.00 98.06 154 ALA A C 1
ATOM 1161 O O . ALA A 1 154 ? 16.918 -14.641 1.565 1.00 98.06 154 ALA A O 1
ATOM 1162 N N . ARG A 1 155 ? 14.752 -14.961 1.067 1.00 98.00 155 ARG A N 1
ATOM 1163 C CA . ARG A 1 155 ? 14.372 -15.468 2.393 1.00 98.00 155 ARG A CA 1
ATOM 1164 C C . ARG A 1 155 ? 13.171 -16.414 2.311 1.00 98.00 155 ARG A C 1
ATOM 1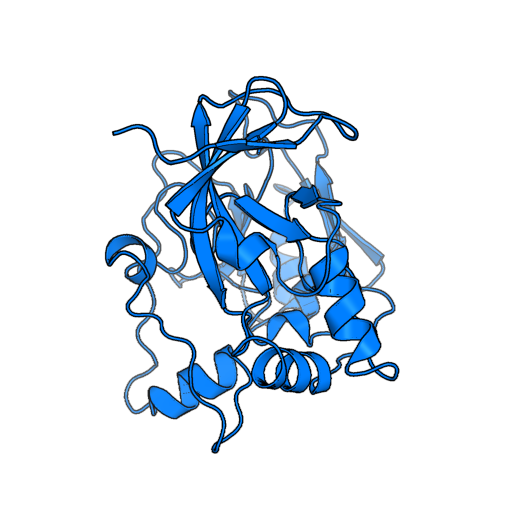166 O O . ARG A 1 155 ? 12.042 -16.009 2.564 1.00 98.00 155 ARG A O 1
ATOM 1173 N N . ALA A 1 156 ? 13.441 -17.691 2.050 1.00 96.69 156 ALA A N 1
ATOM 1174 C CA . ALA A 1 156 ? 12.412 -18.726 1.905 1.00 96.69 156 ALA A CA 1
ATOM 1175 C C . ALA A 1 156 ? 11.568 -18.967 3.175 1.00 96.69 156 ALA A C 1
ATOM 1177 O O . ALA A 1 156 ? 10.443 -19.448 3.094 1.00 96.69 156 ALA A O 1
ATOM 1178 N N . GLU A 1 157 ? 12.095 -18.625 4.354 1.00 96.81 157 GLU A N 1
ATOM 1179 C CA . GLU A 1 157 ? 11.392 -18.766 5.639 1.00 96.81 157 GLU A CA 1
ATOM 1180 C C . GLU A 1 157 ? 10.286 -17.721 5.855 1.00 96.81 157 GLU A C 1
ATOM 1182 O O . GLU A 1 157 ? 9.455 -17.883 6.748 1.00 96.81 157 GLU A O 1
ATOM 1187 N N . SER A 1 158 ? 10.308 -16.622 5.096 1.00 97.38 158 SER A N 1
ATOM 1188 C CA . SER A 1 158 ? 9.341 -15.529 5.207 1.00 97.38 158 SER A CA 1
ATOM 1189 C C . SER A 1 158 ? 8.302 -15.629 4.098 1.00 97.38 158 SER A C 1
ATOM 1191 O O . SER A 1 158 ? 8.632 -15.860 2.938 1.00 97.38 158 SER A O 1
ATOM 1193 N N . ASN A 1 159 ? 7.034 -15.383 4.435 1.00 96.94 159 ASN A N 1
ATOM 1194 C CA . ASN A 1 159 ? 5.961 -15.361 3.445 1.00 96.94 159 ASN A CA 1
ATOM 1195 C C . ASN A 1 159 ? 5.746 -13.937 2.900 1.00 96.94 159 ASN A C 1
ATOM 1197 O O . ASN A 1 159 ? 5.057 -13.119 3.525 1.00 96.94 159 ASN A O 1
ATOM 1201 N N . PHE A 1 160 ? 6.315 -13.660 1.723 1.00 97.44 160 PHE A N 1
ATOM 1202 C CA . PHE A 1 160 ? 6.143 -12.412 0.966 1.00 97.44 160 PHE A CA 1
ATOM 1203 C C . PHE A 1 160 ? 4.816 -12.378 0.195 1.00 97.44 160 PHE A C 1
ATOM 1205 O O . PHE A 1 160 ? 4.777 -12.151 -1.010 1.00 97.44 160 PHE A O 1
ATOM 1212 N N . ASP A 1 161 ? 3.712 -12.597 0.898 1.00 97.44 161 ASP A N 1
ATOM 1213 C CA . ASP A 1 161 ? 2.375 -12.566 0.314 1.00 97.44 161 ASP A CA 1
ATOM 1214 C C . ASP A 1 161 ? 2.010 -11.155 -0.183 1.00 97.44 161 ASP A C 1
ATOM 1216 O O . ASP A 1 161 ? 2.223 -10.153 0.514 1.00 97.44 161 ASP A O 1
ATOM 1220 N N . VAL A 1 162 ? 1.405 -11.070 -1.371 1.00 97.19 162 VAL A N 1
ATOM 1221 C CA . VAL A 1 162 ? 0.959 -9.816 -2.000 1.00 97.19 162 VAL A CA 1
ATOM 1222 C C . VAL A 1 162 ? 0.070 -8.966 -1.080 1.00 97.19 162 VAL A C 1
ATOM 1224 O O . VAL A 1 162 ? 0.157 -7.732 -1.105 1.00 97.19 162 VAL A O 1
ATOM 1227 N N . ARG A 1 163 ? -0.718 -9.596 -0.195 1.00 94.94 163 ARG A N 1
ATOM 1228 C CA . ARG A 1 163 ? -1.599 -8.929 0.781 1.00 94.94 163 ARG A CA 1
ATOM 1229 C C . ARG A 1 163 ? -0.847 -8.024 1.758 1.00 94.94 163 ARG A C 1
ATOM 1231 O O . ARG A 1 163 ? -1.405 -7.024 2.212 1.00 94.94 163 ARG A O 1
ATOM 1238 N N . ARG A 1 164 ? 0.430 -8.306 2.040 1.00 95.88 164 ARG A N 1
ATOM 1239 C CA . ARG A 1 164 ? 1.290 -7.464 2.896 1.00 95.88 164 ARG A CA 1
ATOM 1240 C C . ARG A 1 164 ? 1.711 -6.165 2.213 1.00 95.88 164 ARG A C 1
ATOM 1242 O O . ARG A 1 164 ? 1.940 -5.151 2.873 1.00 95.88 164 ARG A O 1
ATOM 1249 N N . PHE A 1 165 ? 1.829 -6.195 0.889 1.00 96.81 165 PHE A N 1
ATOM 1250 C CA . PHE A 1 165 ? 2.364 -5.093 0.093 1.00 96.81 165 PHE A CA 1
ATOM 1251 C C . PHE A 1 165 ? 1.273 -4.227 -0.529 1.00 96.81 165 PHE A C 1
ATOM 1253 O O . PHE A 1 165 ? 1.492 -3.030 -0.733 1.00 96.81 165 PHE A O 1
ATOM 1260 N N . ARG A 1 166 ? 0.086 -4.807 -0.741 1.00 95.06 166 ARG A N 1
ATOM 1261 C CA . ARG A 1 166 ? -1.129 -4.108 -1.180 1.00 95.06 166 ARG A CA 1
ATOM 1262 C C . ARG A 1 166 ? -0.922 -3.288 -2.469 1.00 95.06 166 ARG A C 1
ATOM 1264 O O . ARG A 1 166 ? -1.331 -2.122 -2.495 1.00 95.06 166 ARG A O 1
ATOM 1271 N N . PRO A 1 167 ? -0.262 -3.833 -3.516 1.00 97.12 167 PRO A N 1
ATOM 1272 C CA . PRO A 1 167 ? -0.208 -3.148 -4.798 1.00 97.12 167 PRO A CA 1
ATOM 1273 C C . PRO A 1 167 ? -1.619 -2.993 -5.365 1.00 97.12 167 PRO A C 1
ATOM 1275 O O . PRO A 1 167 ? -2.480 -3.851 -5.176 1.00 97.12 167 PRO A O 1
ATOM 1278 N N . ASN A 1 168 ? -1.852 -1.895 -6.074 1.00 96.56 168 ASN A N 1
ATOM 1279 C CA . ASN A 1 168 ? -3.074 -1.711 -6.845 1.00 96.56 168 ASN A CA 1
ATOM 1280 C C . ASN A 1 168 ? -3.046 -2.567 -8.118 1.00 96.56 168 ASN A C 1
ATOM 1282 O O . ASN A 1 168 ? -4.085 -3.059 -8.548 1.00 96.56 168 ASN A O 1
ATOM 1286 N N . ILE A 1 169 ? -1.864 -2.714 -8.722 1.00 97.25 169 ILE A N 1
ATOM 1287 C CA . ILE A 1 169 ? -1.647 -3.453 -9.966 1.00 97.25 169 ILE A CA 1
ATOM 1288 C C . ILE A 1 169 ? -0.393 -4.317 -9.790 1.00 97.25 169 ILE A C 1
ATOM 1290 O O . ILE A 1 169 ? 0.674 -3.811 -9.435 1.00 97.25 169 ILE A O 1
ATOM 1294 N N . LEU A 1 170 ? -0.540 -5.619 -10.034 1.00 98.19 170 LEU A N 1
ATOM 1295 C CA . LEU A 1 170 ? 0.549 -6.591 -10.060 1.00 98.19 170 LEU A CA 1
ATOM 1296 C C . LEU A 1 170 ? 0.832 -6.975 -11.513 1.00 98.19 170 LEU A C 1
ATOM 1298 O O . LEU A 1 170 ? -0.090 -7.360 -12.229 1.00 98.19 170 LEU A O 1
ATOM 1302 N N . ILE A 1 171 ? 2.085 -6.853 -11.941 1.00 98.06 171 ILE A N 1
ATOM 1303 C CA . ILE A 1 171 ? 2.498 -7.060 -13.333 1.00 98.06 171 ILE A CA 1
ATOM 1304 C C . ILE A 1 171 ? 3.458 -8.239 -13.411 1.00 98.06 171 ILE A C 1
ATOM 1306 O O . ILE A 1 171 ? 4.429 -8.303 -12.662 1.00 98.06 171 ILE A O 1
ATOM 1310 N N . ASP A 1 172 ? 3.220 -9.146 -14.350 1.00 97.38 172 ASP A N 1
ATOM 1311 C CA . ASP A 1 172 ? 4.267 -10.053 -14.805 1.00 97.38 172 ASP A CA 1
ATOM 1312 C C . ASP A 1 172 ? 5.061 -9.359 -15.913 1.00 97.38 172 ASP A C 1
ATOM 1314 O O . ASP A 1 172 ? 4.577 -9.186 -17.031 1.00 97.38 172 ASP A O 1
ATOM 1318 N N . ALA A 1 173 ? 6.249 -8.869 -15.566 1.00 94.38 173 ALA A N 1
ATOM 1319 C CA . ALA A 1 173 ? 7.078 -8.076 -16.467 1.00 94.38 173 ALA A CA 1
ATOM 1320 C C . ALA A 1 173 ? 8.142 -8.915 -17.192 1.00 94.38 173 ALA A C 1
ATOM 1322 O O . ALA A 1 173 ? 8.891 -8.381 -18.014 1.00 94.38 173 ALA A O 1
ATOM 1323 N N . GLY A 1 174 ? 8.242 -10.211 -16.872 1.00 91.56 174 GLY A N 1
ATOM 1324 C CA . GLY A 1 174 ? 9.424 -11.009 -17.180 1.00 91.56 174 GLY A CA 1
ATOM 1325 C C . GLY A 1 174 ? 10.691 -10.475 -16.492 1.00 91.56 174 GLY A C 1
ATOM 1326 O O . GLY A 1 174 ? 10.657 -9.551 -15.679 1.00 91.56 174 GLY A O 1
ATOM 1327 N N . GLY A 1 175 ? 11.842 -11.066 -16.813 1.00 93.25 175 GLY A N 1
ATOM 1328 C CA . GLY A 1 175 ? 13.118 -10.697 -16.191 1.00 93.25 175 GLY A CA 1
ATOM 1329 C C . GLY A 1 175 ? 13.252 -11.187 -14.744 1.00 93.25 175 GLY A C 1
ATOM 1330 O O . GLY A 1 175 ? 12.663 -12.197 -14.360 1.00 93.25 175 GLY A O 1
ATOM 1331 N N . SER A 1 176 ? 14.069 -10.496 -13.946 1.00 95.62 176 SER A N 1
ATOM 1332 C CA . SER A 1 176 ? 14.404 -10.896 -12.573 1.00 95.62 176 SER A CA 1
ATOM 1333 C C . SER A 1 176 ? 14.670 -9.695 -11.670 1.00 95.62 176 SER A C 1
ATOM 1335 O O . SER A 1 176 ? 15.204 -8.685 -12.127 1.00 95.62 176 SER A O 1
ATOM 1337 N N . GLY A 1 177 ? 14.396 -9.842 -10.374 1.00 97.12 177 GLY A N 1
ATOM 1338 C CA . GLY A 1 177 ? 14.626 -8.782 -9.393 1.00 97.12 177 GLY A CA 1
ATOM 1339 C C . GLY A 1 177 ? 13.559 -7.689 -9.452 1.00 97.12 177 GLY A C 1
ATOM 1340 O O . GLY A 1 177 ? 12.427 -7.930 -9.861 1.00 97.12 177 GLY A O 1
ATOM 1341 N N . PHE A 1 178 ? 13.940 -6.480 -9.044 1.00 98.12 178 PHE A N 1
ATOM 1342 C CA . PHE A 1 178 ? 13.054 -5.318 -8.923 1.00 98.12 178 PHE A CA 1
ATOM 1343 C C . PHE A 1 178 ? 12.995 -4.521 -10.232 1.00 98.12 178 PHE A C 1
ATOM 1345 O O . PHE A 1 178 ? 13.422 -3.365 -10.297 1.00 98.12 178 PHE A O 1
ATOM 1352 N N . VAL A 1 179 ? 12.530 -5.160 -11.309 1.00 97.75 179 VAL A N 1
ATOM 1353 C CA . VAL A 1 179 ? 12.576 -4.587 -12.668 1.00 97.75 179 VAL A CA 1
ATOM 1354 C C . VAL A 1 179 ? 11.801 -3.271 -12.783 1.00 97.75 179 VAL A C 1
ATOM 1356 O O . VAL A 1 179 ? 12.201 -2.393 -13.555 1.00 97.75 179 VAL A O 1
ATOM 1359 N N . GLU A 1 180 ? 10.755 -3.088 -11.970 1.00 98.06 180 GLU A N 1
ATOM 1360 C CA . GLU A 1 180 ? 9.952 -1.867 -11.933 1.00 98.06 180 GLU A CA 1
ATOM 1361 C C . GLU A 1 180 ? 10.728 -0.623 -11.500 1.00 98.06 180 GLU A C 1
ATOM 1363 O O . GLU A 1 180 ? 10.371 0.480 -11.910 1.00 98.06 180 GLU A O 1
ATOM 1368 N N . ASN A 1 181 ? 11.833 -0.767 -10.760 1.00 97.75 181 ASN A N 1
ATOM 1369 C CA . ASN A 1 181 ? 12.673 0.374 -10.388 1.00 97.75 181 ASN A CA 1
ATOM 1370 C C . ASN A 1 181 ? 13.192 1.116 -11.635 1.00 97.75 181 ASN A C 1
ATOM 1372 O O . ASN A 1 181 ? 13.293 2.339 -11.647 1.00 97.75 181 ASN A O 1
ATOM 1376 N N . SER A 1 182 ? 13.476 0.387 -12.722 1.00 96.81 182 SER A N 1
ATOM 1377 C CA . SER A 1 182 ? 13.961 0.965 -13.986 1.00 96.81 182 SER A CA 1
ATOM 1378 C C . SER A 1 182 ? 12.884 1.717 -14.784 1.00 96.8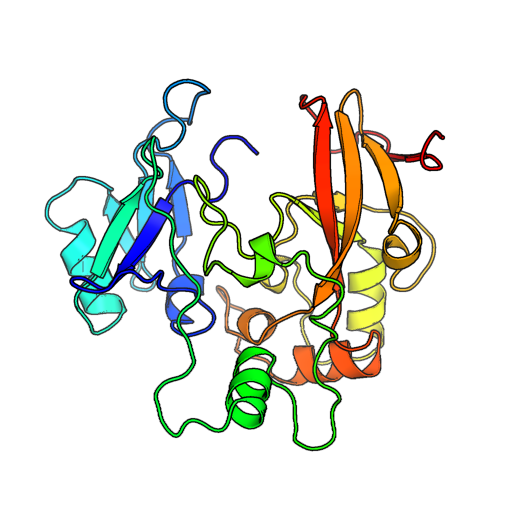1 182 SER A C 1
ATOM 1380 O O . SER A 1 182 ? 13.168 2.277 -15.854 1.00 96.81 182 SER A O 1
ATOM 1382 N N . TRP A 1 183 ? 11.637 1.688 -14.309 1.00 97.56 183 TRP A N 1
ATOM 1383 C CA . TRP A 1 183 ? 10.502 2.367 -14.927 1.00 97.56 183 TRP A CA 1
ATOM 1384 C C . TRP A 1 183 ? 10.310 3.777 -14.378 1.00 97.56 183 TRP A C 1
ATOM 1386 O O . TRP A 1 183 ? 9.567 4.547 -14.975 1.00 97.56 183 TRP A O 1
ATOM 1396 N N . ILE A 1 184 ? 10.973 4.131 -13.275 1.00 96.94 184 ILE A N 1
ATOM 1397 C CA . ILE A 1 184 ? 10.893 5.466 -12.679 1.00 96.94 184 ILE A CA 1
ATOM 1398 C C . ILE A 1 184 ? 11.255 6.530 -13.724 1.00 96.94 184 ILE A C 1
ATOM 1400 O O . ILE A 1 184 ? 12.237 6.405 -14.459 1.00 96.94 184 ILE A O 1
ATOM 1404 N N . GLY A 1 185 ? 10.411 7.557 -13.827 1.00 96.06 185 GLY A N 1
ATOM 1405 C CA . GLY A 1 185 ? 10.520 8.617 -14.826 1.00 96.06 185 GLY A CA 1
ATOM 1406 C C . GLY A 1 185 ? 9.989 8.252 -16.216 1.00 96.06 185 GLY A C 1
ATOM 1407 O O . GLY A 1 185 ? 10.070 9.087 -17.113 1.00 96.06 185 GLY A O 1
ATOM 1408 N N . LYS A 1 186 ? 9.445 7.047 -16.423 1.00 96.94 186 LYS A N 1
ATOM 1409 C CA . LYS A 1 186 ? 8.846 6.590 -17.690 1.00 96.94 186 LYS A CA 1
ATOM 1410 C C . LYS A 1 186 ? 7.324 6.510 -17.597 1.00 96.94 186 LYS A C 1
ATOM 1412 O O . LYS A 1 186 ? 6.726 6.697 -16.535 1.00 96.94 186 LYS A O 1
ATOM 1417 N N . HIS A 1 187 ? 6.695 6.229 -18.733 1.00 96.75 187 HIS A N 1
ATOM 1418 C CA . HIS A 1 187 ? 5.267 5.960 -18.821 1.00 96.75 187 HIS A CA 1
ATOM 1419 C C . HIS A 1 187 ? 5.029 4.467 -19.023 1.00 96.75 187 HIS A C 1
ATOM 1421 O O . HIS A 1 187 ? 5.705 3.819 -19.816 1.00 96.75 187 HIS A O 1
ATOM 1427 N N . LEU A 1 188 ? 4.062 3.914 -18.303 1.00 96.94 188 LEU A N 1
ATOM 1428 C CA . LEU A 1 188 ? 3.591 2.553 -18.499 1.00 96.94 188 LEU A CA 1
ATOM 1429 C C . LEU A 1 188 ? 2.172 2.607 -19.054 1.00 96.94 188 LEU A C 1
ATOM 1431 O O . LEU A 1 188 ? 1.257 3.074 -18.379 1.00 96.94 188 LEU A O 1
ATOM 1435 N N . ARG A 1 189 ? 1.977 2.125 -20.275 1.00 95.94 189 ARG A N 1
ATOM 1436 C CA . ARG A 1 189 ? 0.663 2.037 -20.907 1.00 95.94 189 ARG A CA 1
ATOM 1437 C C . ARG A 1 189 ? 0.055 0.663 -20.675 1.00 95.94 189 ARG A C 1
ATOM 1439 O O . ARG A 1 189 ? 0.695 -0.347 -20.956 1.00 95.94 189 ARG A O 1
ATOM 1446 N N . ILE A 1 190 ? -1.188 0.638 -20.207 1.00 95.69 190 ILE A N 1
ATOM 1447 C CA . ILE A 1 190 ? -1.999 -0.570 -20.033 1.00 95.69 190 ILE A CA 1
ATOM 1448 C C . ILE A 1 190 ? -3.356 -0.288 -20.677 1.00 95.69 190 ILE A C 1
ATOM 1450 O O . ILE A 1 190 ? -4.095 0.595 -20.233 1.00 95.69 190 ILE A O 1
ATOM 1454 N N . GLY A 1 191 ? -3.659 -0.979 -21.775 1.00 89.81 191 GLY A N 1
ATOM 1455 C CA . GLY A 1 191 ? -4.810 -0.633 -22.611 1.00 89.81 191 GLY A CA 1
ATOM 1456 C C . GLY A 1 191 ? -4.732 0.820 -23.104 1.00 89.81 191 GLY A C 1
ATOM 1457 O O . GLY A 1 191 ? -3.736 1.228 -23.701 1.00 89.81 191 GLY A O 1
ATOM 1458 N N . ALA A 1 192 ? -5.782 1.604 -22.840 1.00 87.38 192 ALA A N 1
ATOM 1459 C CA . ALA A 1 192 ? -5.855 3.031 -23.185 1.00 87.38 192 ALA A CA 1
ATOM 1460 C C . ALA A 1 192 ? -5.366 3.969 -22.063 1.00 87.38 192 ALA A C 1
ATOM 1462 O O . ALA A 1 192 ? -5.322 5.184 -22.247 1.00 87.38 192 ALA A O 1
ATOM 1463 N N . THR A 1 193 ? -5.032 3.427 -20.891 1.00 94.69 193 THR A N 1
ATOM 1464 C CA . THR A 1 193 ? -4.595 4.200 -19.727 1.00 94.69 193 THR A CA 1
ATOM 1465 C C . THR A 1 193 ? -3.079 4.237 -19.669 1.00 94.69 193 THR A C 1
ATOM 1467 O O . THR A 1 193 ? -2.414 3.218 -19.855 1.00 94.69 193 THR A O 1
ATOM 1470 N N . VAL A 1 194 ? -2.526 5.407 -19.370 1.00 95.38 194 VAL A N 1
ATOM 1471 C CA . VAL A 1 194 ? -1.090 5.575 -19.155 1.00 95.38 194 VAL A CA 1
ATOM 1472 C C . VAL A 1 194 ? -0.836 5.941 -17.697 1.00 95.38 194 VAL A C 1
ATOM 1474 O O . VAL A 1 194 ? -1.566 6.723 -17.087 1.00 95.38 194 VAL A O 1
ATOM 1477 N N . PHE A 1 195 ? 0.191 5.327 -17.124 1.00 97.06 195 PHE A N 1
ATOM 1478 C CA . PHE A 1 195 ? 0.649 5.538 -15.763 1.00 97.06 195 PHE A CA 1
ATOM 1479 C C . PHE A 1 195 ? 2.017 6.215 -15.811 1.00 97.06 195 PHE A C 1
ATOM 1481 O O . PHE A 1 195 ? 2.975 5.642 -16.327 1.00 97.06 195 PHE A O 1
ATOM 1488 N N . ALA A 1 196 ? 2.118 7.428 -15.276 1.00 96.81 196 ALA A N 1
ATOM 1489 C CA . ALA A 1 196 ? 3.402 8.086 -15.072 1.00 96.81 196 ALA A CA 1
ATOM 1490 C C . ALA A 1 196 ? 4.048 7.505 -13.813 1.00 96.81 196 ALA A C 1
ATOM 1492 O O . ALA A 1 196 ? 3.464 7.614 -12.732 1.00 96.81 196 ALA A O 1
ATOM 1493 N N . ILE A 1 197 ? 5.207 6.860 -13.956 1.00 97.25 197 ILE A N 1
ATOM 1494 C CA . ILE A 1 197 ? 5.920 6.225 -12.845 1.00 97.25 197 ILE A CA 1
ATOM 1495 C C . ILE A 1 197 ? 6.825 7.262 -12.186 1.00 97.25 197 ILE A C 1
ATOM 1497 O O . ILE A 1 197 ? 7.737 7.791 -12.819 1.00 97.25 197 ILE A O 1
ATOM 1501 N N . GLU A 1 198 ? 6.563 7.561 -10.919 1.00 95.25 198 GLU A N 1
ATOM 1502 C CA . GLU A 1 198 ? 7.118 8.738 -10.250 1.00 95.25 198 GLU A CA 1
ATOM 1503 C C . GLU A 1 198 ? 8.315 8.386 -9.375 1.00 95.25 198 GLU A C 1
ATOM 1505 O O . GLU A 1 198 ? 9.373 8.982 -9.537 1.00 95.25 198 GLU A O 1
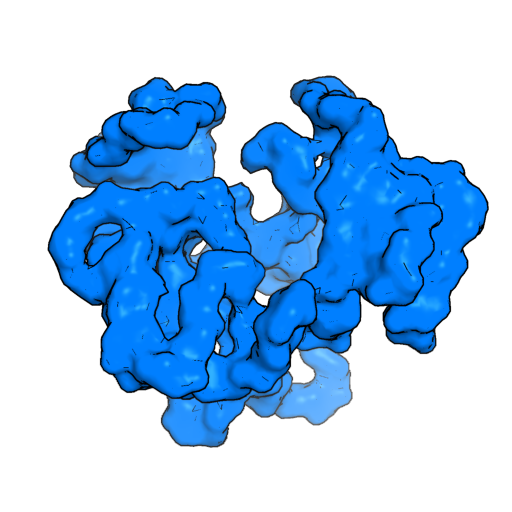ATOM 1510 N N . LEU A 1 199 ? 8.155 7.425 -8.460 1.00 95.94 199 LEU A N 1
ATOM 1511 C CA . LEU A 1 199 ? 9.128 7.147 -7.399 1.00 95.94 199 LEU A CA 1
ATOM 1512 C C . LEU A 1 199 ? 9.107 5.676 -6.987 1.00 95.94 199 LEU A C 1
ATOM 1514 O O . LEU A 1 199 ? 8.081 4.999 -7.104 1.00 95.94 199 LEU A O 1
ATOM 1518 N N . ALA A 1 200 ? 10.215 5.195 -6.426 1.00 97.06 200 ALA A N 1
ATOM 1519 C CA . ALA A 1 200 ? 10.220 3.938 -5.687 1.00 97.06 200 ALA A CA 1
ATOM 1520 C C . ALA A 1 200 ? 9.331 4.054 -4.436 1.00 97.06 200 ALA A C 1
ATOM 1522 O O . ALA A 1 200 ? 9.190 5.124 -3.843 1.00 97.06 200 ALA A O 1
ATOM 1523 N N . CYS A 1 201 ? 8.712 2.950 -4.019 1.00 97.25 201 CYS A N 1
ATOM 1524 C CA . CYS A 1 201 ? 7.872 2.926 -2.828 1.00 97.25 201 CYS A CA 1
ATOM 1525 C C . CYS A 1 201 ? 8.669 2.436 -1.601 1.00 97.25 201 CYS A C 1
ATOM 1527 O O . CYS A 1 201 ? 8.843 1.218 -1.449 1.00 97.25 201 CYS A O 1
ATOM 1529 N N . PRO A 1 202 ? 9.108 3.332 -0.688 1.00 96.44 202 PRO A N 1
ATOM 1530 C CA . PRO A 1 202 ? 9.702 2.930 0.578 1.00 96.44 202 PRO A CA 1
ATOM 1531 C C . PRO A 1 202 ? 8.654 2.237 1.436 1.00 96.44 202 PRO A C 1
ATOM 1533 O O . PRO A 1 202 ? 7.586 2.778 1.742 1.00 96.44 202 PRO A O 1
ATOM 1536 N N . ARG A 1 203 ? 8.958 1.005 1.838 1.00 96.69 203 ARG A N 1
ATOM 1537 C CA . ARG A 1 203 ? 8.042 0.194 2.631 1.00 96.69 203 ARG A CA 1
ATOM 1538 C C . ARG A 1 203 ? 8.177 0.549 4.100 1.00 96.69 203 ARG A C 1
ATOM 1540 O O . ARG A 1 203 ? 9.276 0.646 4.639 1.00 96.69 203 ARG A O 1
ATOM 1547 N N . CYS A 1 204 ? 7.032 0.737 4.742 1.00 94.50 204 CYS A N 1
ATOM 1548 C CA . CYS A 1 204 ? 6.943 0.950 6.177 1.00 94.50 204 CYS A CA 1
ATOM 1549 C C . CYS A 1 204 ? 6.703 -0.369 6.926 1.00 94.50 204 CYS A C 1
ATOM 1551 O O . CYS A 1 204 ? 6.477 -1.426 6.319 1.00 94.50 204 CYS A O 1
ATOM 1553 N N . ILE A 1 205 ? 6.677 -0.275 8.258 1.00 95.75 205 ILE A N 1
ATOM 1554 C CA . ILE A 1 205 ? 6.422 -1.387 9.182 1.00 95.75 205 ILE A CA 1
ATOM 1555 C C . ILE A 1 205 ? 5.167 -2.206 8.847 1.00 95.75 205 ILE A C 1
ATOM 1557 O O . ILE A 1 205 ? 5.125 -3.396 9.154 1.00 95.75 205 ILE A O 1
ATOM 1561 N N . MET A 1 206 ? 4.179 -1.622 8.157 1.00 95.50 206 MET A N 1
ATOM 1562 C CA . MET A 1 206 ? 2.935 -2.306 7.792 1.00 95.50 206 MET A CA 1
ATOM 1563 C C . MET A 1 206 ? 3.136 -3.639 7.077 1.00 95.50 206 MET A C 1
ATOM 1565 O O . MET A 1 206 ? 2.361 -4.562 7.304 1.00 95.50 206 MET A O 1
ATOM 1569 N N . THR A 1 207 ? 4.177 -3.764 6.250 1.00 96.81 207 THR A N 1
ATOM 1570 C CA . THR A 1 207 ? 4.467 -5.019 5.531 1.00 96.81 207 THR A CA 1
ATOM 1571 C C . THR A 1 207 ? 4.795 -6.182 6.477 1.00 96.81 207 THR A C 1
ATOM 1573 O O . THR A 1 207 ? 4.604 -7.345 6.124 1.00 96.81 207 THR A O 1
ATOM 1576 N N . THR A 1 208 ? 5.235 -5.874 7.700 1.00 96.75 208 THR A N 1
ATOM 1577 C CA . THR A 1 208 ? 5.576 -6.859 8.733 1.00 96.75 208 THR A CA 1
ATOM 1578 C C . THR A 1 208 ? 4.384 -7.291 9.570 1.00 96.75 208 THR A C 1
ATOM 1580 O O . THR A 1 208 ? 4.469 -8.321 10.227 1.00 96.75 208 THR A O 1
ATOM 1583 N N . HIS A 1 209 ? 3.292 -6.523 9.611 1.00 96.25 209 HIS A N 1
ATOM 1584 C CA . HIS A 1 209 ? 2.159 -6.836 10.482 1.00 96.25 209 HIS A CA 1
ATOM 1585 C C . HIS A 1 209 ? 1.433 -8.109 10.044 1.00 96.25 209 HIS A C 1
ATOM 1587 O O . HIS A 1 209 ? 1.561 -8.557 8.905 1.00 96.25 209 HIS A O 1
ATOM 1593 N N . ALA A 1 210 ? 0.698 -8.711 10.978 1.00 95.25 210 ALA A N 1
ATOM 1594 C CA . ALA A 1 210 ? -0.162 -9.838 10.660 1.00 95.25 210 ALA A CA 1
ATOM 1595 C C . ALA A 1 210 ? -1.302 -9.384 9.737 1.00 95.25 210 ALA A C 1
ATOM 1597 O O . ALA A 1 210 ? -1.858 -8.298 9.935 1.00 95.25 210 ALA A O 1
ATOM 1598 N N . VAL A 1 211 ? -1.658 -10.217 8.762 1.00 93.38 211 VAL A N 1
ATOM 1599 C CA . VAL A 1 211 ? -2.775 -9.992 7.831 1.00 93.38 211 VAL A CA 1
ATOM 1600 C C . VAL A 1 211 ? -3.470 -11.325 7.633 1.00 93.38 211 VAL A C 1
ATOM 1602 O O . VAL A 1 211 ? -2.817 -12.273 7.206 1.00 93.38 211 VAL A O 1
ATOM 1605 N N . ASP A 1 212 ? -4.759 -11.393 7.952 1.00 90.25 212 ASP A N 1
ATOM 1606 C CA . ASP A 1 212 ? -5.519 -12.643 7.954 1.00 90.25 212 ASP A CA 1
ATOM 1607 C C . ASP A 1 212 ? -4.768 -13.744 8.744 1.00 90.25 212 ASP A C 1
ATOM 1609 O O . ASP A 1 212 ? -4.350 -13.530 9.884 1.00 90.25 212 ASP A O 1
ATOM 1613 N N . GLU A 1 213 ? -4.532 -14.904 8.131 1.00 92.38 213 GLU A N 1
ATOM 1614 C CA . GLU A 1 213 ? -3.787 -16.030 8.697 1.00 92.38 213 GLU A CA 1
ATOM 1615 C C . GLU A 1 213 ? -2.261 -15.832 8.744 1.00 92.38 213 GLU A C 1
ATOM 1617 O O . GLU A 1 213 ? -1.543 -16.640 9.337 1.00 92.38 213 GLU A O 1
ATOM 1622 N N . LEU A 1 214 ? -1.736 -14.777 8.117 1.00 95.25 214 LEU A N 1
ATOM 1623 C CA . LEU A 1 214 ? -0.302 -14.524 8.065 1.00 95.25 214 LEU A CA 1
ATOM 1624 C C . LEU A 1 214 ? 0.168 -13.876 9.375 1.00 95.25 214 LEU A C 1
ATOM 1626 O O . LEU A 1 214 ? -0.281 -12.772 9.697 1.00 95.25 214 LEU A O 1
ATOM 1630 N N . PRO A 1 215 ? 1.124 -14.475 10.110 1.00 96.50 215 PRO A N 1
ATOM 1631 C CA . PRO A 1 215 ? 1.614 -13.903 11.360 1.00 96.50 215 PRO A CA 1
ATOM 1632 C C . PRO A 1 215 ? 2.456 -12.644 11.119 1.00 96.50 215 PRO A C 1
ATOM 1634 O O . PRO A 1 215 ? 2.909 -12.368 10.006 1.00 96.50 215 PRO A O 1
ATOM 1637 N N . LYS A 1 216 ? 2.716 -11.873 12.180 1.00 96.94 216 LYS A N 1
ATOM 1638 C CA . LYS A 1 216 ? 3.682 -10.769 12.116 1.00 96.94 216 LYS A CA 1
ATOM 1639 C C . LYS A 1 216 ? 5.071 -11.325 11.775 1.00 96.94 216 LYS A C 1
ATOM 1641 O O . LYS A 1 216 ? 5.542 -12.231 12.453 1.00 96.94 216 LYS A O 1
ATOM 1646 N N . ASP A 1 217 ? 5.740 -10.745 10.782 1.00 97.81 217 ASP A N 1
ATOM 1647 C CA . ASP A 1 217 ? 7.089 -11.135 10.366 1.00 97.81 217 ASP A CA 1
ATOM 1648 C C . ASP A 1 217 ? 7.998 -9.906 10.148 1.00 97.81 217 ASP A C 1
ATOM 1650 O O . ASP A 1 217 ? 7.994 -9.291 9.076 1.00 97.81 217 ASP A O 1
ATOM 1654 N N . PRO A 1 218 ? 8.811 -9.530 11.153 1.00 97.00 218 PRO A N 1
ATOM 1655 C CA . PRO A 1 218 ? 9.785 -8.445 11.030 1.00 97.00 218 PRO A CA 1
ATOM 1656 C C . PRO A 1 218 ? 10.902 -8.712 10.010 1.00 97.00 218 PRO A C 1
ATOM 1658 O O . PRO A 1 218 ? 11.514 -7.759 9.519 1.00 97.00 218 PRO A O 1
ATOM 1661 N N . LYS A 1 219 ? 11.185 -9.981 9.670 1.00 97.94 219 LYS A N 1
ATOM 1662 C CA . LYS A 1 219 ? 12.262 -10.341 8.735 1.00 97.94 219 LYS A CA 1
ATOM 1663 C C . LYS A 1 219 ? 11.969 -9.860 7.314 1.00 97.94 219 LYS A C 1
ATOM 1665 O O . LYS A 1 219 ? 12.908 -9.664 6.547 1.00 97.94 219 LYS A O 1
ATOM 1670 N N . ILE A 1 220 ? 10.702 -9.599 6.984 1.00 98.19 220 ILE A N 1
ATOM 1671 C CA . ILE A 1 220 ? 10.292 -9.020 5.698 1.00 98.19 220 ILE A CA 1
ATOM 1672 C C . ILE A 1 220 ? 10.982 -7.680 5.461 1.00 98.19 220 ILE A C 1
ATOM 1674 O O . ILE A 1 220 ? 11.601 -7.489 4.416 1.00 98.19 220 ILE A O 1
ATOM 1678 N N . MET A 1 221 ? 10.949 -6.773 6.444 1.00 97.94 221 MET A N 1
ATOM 1679 C CA . MET A 1 221 ? 11.626 -5.482 6.303 1.00 97.94 221 MET A CA 1
ATOM 1680 C C . MET A 1 221 ? 13.138 -5.648 6.234 1.00 97.94 221 MET A C 1
ATOM 1682 O O . MET A 1 221 ? 13.754 -5.016 5.383 1.00 97.94 221 MET A O 1
ATOM 1686 N N . ARG A 1 222 ? 13.726 -6.562 7.019 1.00 97.56 222 ARG A N 1
ATOM 1687 C CA . ARG A 1 222 ? 15.161 -6.889 6.921 1.00 97.56 222 ARG A CA 1
ATOM 1688 C C . ARG A 1 222 ? 15.540 -7.317 5.499 1.00 97.56 222 ARG A C 1
ATOM 1690 O O . ARG A 1 222 ? 16.517 -6.818 4.953 1.00 97.56 222 ARG A O 1
ATOM 1697 N N . THR A 1 223 ? 14.757 -8.206 4.877 1.00 98.31 223 THR A N 1
ATOM 1698 C CA . THR A 1 223 ? 14.993 -8.634 3.486 1.00 98.31 223 THR A CA 1
ATOM 1699 C C . THR A 1 223 ? 14.856 -7.461 2.529 1.00 98.31 223 THR A C 1
ATOM 1701 O O . THR A 1 223 ? 15.719 -7.269 1.684 1.00 98.31 223 THR A O 1
ATOM 1704 N N . LEU A 1 224 ? 13.811 -6.644 2.671 1.00 98.19 224 LEU A N 1
ATOM 1705 C CA . LEU A 1 224 ? 13.603 -5.483 1.807 1.00 98.19 224 LEU A CA 1
ATOM 1706 C C . LEU A 1 224 ? 14.781 -4.506 1.874 1.00 98.19 224 LEU A C 1
ATOM 1708 O O . LEU A 1 224 ? 15.227 -4.035 0.829 1.00 98.19 224 LEU A O 1
ATOM 1712 N N . VAL A 1 225 ? 15.302 -4.219 3.075 1.00 97.94 225 VAL A N 1
ATOM 1713 C CA . VAL A 1 225 ? 16.482 -3.355 3.240 1.00 97.94 225 VAL A CA 1
ATOM 1714 C C . VAL A 1 225 ? 17.694 -3.943 2.527 1.00 97.94 225 VAL A C 1
ATOM 1716 O O . VAL A 1 225 ? 18.320 -3.247 1.733 1.00 97.94 225 VAL A O 1
ATOM 1719 N N . GLN A 1 226 ? 17.971 -5.227 2.753 1.00 97.50 226 GLN A N 1
ATOM 1720 C CA . GLN A 1 226 ? 19.119 -5.925 2.169 1.00 97.50 226 GLN A CA 1
ATOM 1721 C C . GLN A 1 226 ? 19.038 -6.046 0.642 1.00 97.50 226 GLN A C 1
ATOM 1723 O O . GLN A 1 226 ? 20.058 -5.948 -0.029 1.00 97.50 226 GLN A O 1
ATOM 1728 N N . GLN A 1 227 ? 17.842 -6.271 0.094 1.00 97.94 227 GLN A N 1
ATOM 1729 C CA . GLN A 1 227 ? 17.656 -6.569 -1.328 1.00 97.94 227 GLN A CA 1
ATOM 1730 C C . GLN A 1 227 ? 17.401 -5.325 -2.187 1.00 97.94 227 GLN A C 1
ATOM 1732 O O . GLN A 1 227 ? 17.742 -5.328 -3.365 1.00 97.94 227 GLN A O 1
ATOM 1737 N N . ASN A 1 228 ? 16.775 -4.280 -1.634 1.00 97.69 228 ASN A N 1
ATOM 1738 C CA . ASN A 1 228 ? 16.326 -3.128 -2.426 1.00 97.69 228 ASN A CA 1
ATOM 1739 C C . ASN A 1 228 ? 16.235 -1.822 -1.612 1.00 97.69 228 ASN A C 1
ATOM 1741 O O . ASN A 1 228 ? 15.331 -1.010 -1.820 1.00 97.69 228 ASN A O 1
ATOM 1745 N N . GLY A 1 229 ? 17.096 -1.637 -0.602 1.00 96.44 229 GLY A N 1
ATOM 1746 C CA . GLY A 1 229 ? 17.115 -0.423 0.236 1.00 96.44 229 GLY A CA 1
ATOM 1747 C C . GLY A 1 229 ? 15.851 -0.217 1.090 1.00 96.44 229 GLY A C 1
ATOM 1748 O O . GLY A 1 229 ? 15.656 0.817 1.733 1.00 96.44 229 GLY A O 1
ATOM 1749 N N . GLY A 1 230 ? 14.978 -1.221 1.141 1.00 97.25 230 GLY A N 1
ATOM 1750 C CA . GLY A 1 230 ? 13.688 -1.183 1.818 1.00 97.25 230 GLY A CA 1
ATOM 1751 C C . GLY A 1 230 ? 12.550 -0.682 0.933 1.00 97.25 230 GLY A C 1
ATOM 1752 O O . GLY A 1 230 ? 11.478 -0.366 1.449 1.00 97.25 230 GLY A O 1
ATOM 1753 N N . ASN A 1 231 ? 12.776 -0.611 -0.379 1.00 97.94 231 ASN A N 1
ATOM 1754 C CA . ASN A 1 231 ? 11.766 -0.286 -1.373 1.00 97.94 231 ASN A CA 1
ATOM 1755 C C . ASN A 1 231 ? 11.137 -1.558 -1.952 1.00 97.94 231 ASN A C 1
ATOM 1757 O O . ASN A 1 231 ? 11.804 -2.580 -2.113 1.00 97.94 231 ASN A O 1
ATOM 1761 N N . ALA A 1 232 ? 9.856 -1.493 -2.305 1.00 97.94 232 ALA A N 1
ATOM 1762 C CA . ALA A 1 232 ? 9.214 -2.505 -3.139 1.00 97.94 232 ALA A CA 1
ATOM 1763 C C . ALA A 1 232 ? 8.013 -1.907 -3.871 1.00 97.94 232 ALA A C 1
ATOM 1765 O O . ALA A 1 232 ? 7.108 -1.347 -3.244 1.00 97.94 232 ALA A O 1
ATOM 1766 N N . GLY A 1 233 ? 8.010 -2.059 -5.192 1.00 98.31 233 GLY A N 1
ATOM 1767 C CA . GLY A 1 233 ? 7.065 -1.389 -6.070 1.00 98.31 233 GLY A CA 1
ATOM 1768 C C . GLY A 1 233 ? 7.404 0.065 -6.354 1.00 98.31 233 GLY A C 1
ATOM 1769 O O . GLY A 1 233 ? 8.286 0.667 -5.736 1.00 98.31 233 GLY A O 1
ATOM 1770 N N . VAL A 1 234 ? 6.645 0.629 -7.284 1.00 98.38 234 VAL A N 1
ATOM 1771 C CA . VAL A 1 234 ? 6.754 2.015 -7.729 1.00 98.38 234 VAL A CA 1
ATOM 1772 C C . VAL A 1 234 ? 5.413 2.723 -7.618 1.00 98.38 234 VAL A C 1
ATOM 1774 O O . VAL A 1 234 ? 4.348 2.156 -7.881 1.00 98.38 234 VAL A O 1
ATOM 1777 N N . TYR A 1 235 ? 5.472 3.980 -7.206 1.00 97.62 235 TYR A N 1
ATOM 1778 C CA . TYR A 1 235 ? 4.335 4.877 -7.177 1.00 97.62 235 TYR A CA 1
ATOM 1779 C C . TYR A 1 235 ? 4.068 5.461 -8.558 1.00 97.62 235 TYR A C 1
ATOM 1781 O O . TYR A 1 235 ? 4.997 5.823 -9.281 1.00 97.62 235 TYR A O 1
ATOM 1789 N N . ALA A 1 236 ? 2.789 5.593 -8.905 1.00 96.56 236 ALA A N 1
ATOM 1790 C CA . ALA A 1 236 ? 2.379 6.159 -10.177 1.00 96.56 236 ALA A CA 1
ATOM 1791 C C . ALA A 1 236 ? 1.166 7.086 -10.071 1.00 96.56 236 ALA A C 1
ATOM 1793 O O . ALA A 1 236 ? 0.300 6.945 -9.199 1.00 96.56 236 ALA A O 1
ATOM 1794 N N . ARG A 1 237 ? 1.084 8.013 -11.027 1.00 94.38 237 ARG A N 1
ATOM 1795 C CA . ARG A 1 237 ? -0.118 8.799 -11.336 1.00 94.38 237 ARG A CA 1
ATOM 1796 C C . ARG A 1 237 ? -0.748 8.299 -12.630 1.00 94.38 237 ARG A C 1
ATOM 1798 O O . ARG A 1 237 ? -0.077 7.700 -13.460 1.00 94.38 237 ARG A O 1
ATOM 1805 N N . VAL A 1 238 ? -2.037 8.563 -12.809 1.00 93.75 238 VAL A N 1
ATOM 1806 C CA . VAL A 1 238 ? -2.803 8.138 -13.991 1.00 93.75 238 VAL A CA 1
ATOM 1807 C C . VAL A 1 238 ? -2.971 9.317 -14.951 1.00 93.75 238 VAL A C 1
ATOM 1809 O O . VAL A 1 238 ? -3.420 10.377 -14.519 1.00 93.75 238 VAL A O 1
ATOM 1812 N N . VAL A 1 239 ? -2.618 9.150 -16.231 1.00 90.38 239 VAL A N 1
ATOM 1813 C CA . VAL A 1 239 ? -2.584 10.221 -17.243 1.00 90.38 239 VAL A CA 1
ATOM 1814 C C . VAL A 1 239 ? -2.829 9.664 -18.661 1.00 90.38 239 VAL A C 1
ATOM 1816 O O . VAL A 1 239 ? -1.857 9.245 -19.269 1.00 90.38 239 VAL A O 1
ATOM 1819 N N . PRO A 1 240 ? -4.032 9.699 -19.276 1.00 86.19 240 PRO A N 1
ATOM 1820 C CA . PRO A 1 240 ? -5.365 9.988 -18.740 1.00 86.19 240 PRO A CA 1
ATOM 1821 C C . PRO A 1 240 ? -6.012 8.757 -18.068 1.00 86.19 240 PRO A C 1
ATOM 1823 O O . PRO A 1 240 ? -5.562 7.628 -18.282 1.00 86.19 240 PRO A O 1
ATOM 1826 N N . PRO A 1 241 ? -7.081 8.938 -17.265 1.00 88.69 241 PRO A N 1
ATOM 1827 C CA . PRO A 1 241 ? -7.829 7.826 -16.684 1.00 88.69 241 PRO A CA 1
ATOM 1828 C C . PRO A 1 241 ? -8.529 6.979 -17.750 1.00 88.69 241 PRO A C 1
ATOM 1830 O O . PRO A 1 241 ? -8.935 7.472 -18.800 1.00 88.69 241 PRO A O 1
ATOM 1833 N N . GLY A 1 242 ? -8.726 5.699 -17.445 1.00 91.31 242 GLY A N 1
ATOM 1834 C CA . GLY A 1 242 ? -9.464 4.777 -18.297 1.00 91.31 242 GLY A CA 1
ATOM 1835 C C . GLY A 1 242 ? -9.705 3.436 -17.615 1.00 91.31 242 GLY A C 1
ATOM 1836 O O . GLY A 1 242 ? -9.463 3.271 -16.416 1.00 91.31 242 GLY A O 1
ATOM 1837 N N . VAL A 1 243 ? -10.231 2.492 -18.391 1.00 91.81 243 VAL A N 1
ATOM 1838 C CA . VAL A 1 243 ? -10.510 1.128 -17.939 1.00 91.81 243 VAL A CA 1
ATOM 1839 C C . VAL A 1 243 ? -9.351 0.233 -18.349 1.00 91.81 243 VAL A C 1
ATOM 1841 O O . VAL A 1 243 ? -9.029 0.152 -19.532 1.00 91.81 243 VAL A O 1
ATOM 1844 N N . ILE A 1 244 ? -8.794 -0.472 -17.370 1.00 93.75 244 ILE A N 1
ATOM 1845 C CA . ILE A 1 244 ? -7.857 -1.577 -17.579 1.00 93.75 244 ILE A CA 1
ATOM 1846 C C . ILE A 1 244 ? -8.509 -2.880 -17.121 1.00 93.75 244 ILE A C 1
ATOM 1848 O O . ILE A 1 244 ? -9.409 -2.870 -16.274 1.00 93.75 244 ILE A O 1
ATOM 1852 N N . ARG A 1 245 ? -8.069 -4.005 -17.674 1.00 94.81 245 ARG A N 1
ATOM 1853 C CA . ARG A 1 245 ? -8.538 -5.348 -17.325 1.00 94.81 245 ARG A CA 1
ATOM 1854 C C . ARG A 1 245 ? -7.362 -6.261 -17.013 1.00 94.81 245 ARG A C 1
ATOM 1856 O O . ARG A 1 245 ? -6.244 -6.059 -17.478 1.00 94.81 245 ARG A O 1
ATOM 1863 N N . HIS A 1 246 ? -7.629 -7.289 -16.214 1.00 95.50 246 HIS A N 1
ATOM 1864 C CA . HIS A 1 246 ? -6.663 -8.362 -16.020 1.00 95.50 246 HIS A CA 1
ATOM 1865 C C . HIS A 1 246 ? -6.309 -8.989 -17.376 1.00 95.50 246 HIS A C 1
ATOM 1867 O O . HIS A 1 246 ? -7.205 -9.309 -18.157 1.00 95.50 246 HIS A O 1
ATOM 1873 N N . GLY A 1 247 ? -5.015 -9.177 -17.630 1.00 95.38 247 GLY A N 1
ATOM 1874 C CA . GLY A 1 247 ? -4.501 -9.689 -18.902 1.00 95.38 247 GLY A CA 1
ATOM 1875 C C . GLY A 1 247 ? -4.206 -8.618 -19.957 1.00 95.38 247 GLY A C 1
ATOM 1876 O O . GLY A 1 247 ? -3.677 -8.967 -21.010 1.00 95.38 247 GLY A O 1
ATOM 1877 N N . ASP A 1 248 ? -4.494 -7.337 -19.697 1.00 96.81 248 ASP A N 1
ATOM 1878 C CA . ASP A 1 248 ? -4.082 -6.261 -20.602 1.00 96.81 248 ASP A CA 1
ATOM 1879 C C . ASP A 1 248 ? -2.551 -6.195 -20.721 1.00 96.81 248 ASP A C 1
ATOM 1881 O O . ASP A 1 248 ? -1.812 -6.289 -19.735 1.00 96.81 248 ASP A O 1
ATOM 1885 N N . VAL A 1 249 ? -2.072 -5.986 -21.949 1.00 95.56 249 VAL A N 1
ATOM 1886 C CA . VAL A 1 249 ? -0.640 -5.864 -22.236 1.00 95.56 249 VAL A CA 1
ATOM 1887 C C . VAL A 1 249 ? -0.101 -4.553 -21.673 1.00 95.56 249 VAL A C 1
ATOM 1889 O O . VAL A 1 249 ? -0.646 -3.474 -21.924 1.00 95.56 249 VAL A O 1
ATOM 1892 N N . CYS A 1 250 ? 1.012 -4.661 -20.954 1.00 96.12 250 CYS A N 1
ATOM 1893 C CA . CYS A 1 250 ? 1.772 -3.534 -20.437 1.00 96.12 250 CYS A CA 1
ATOM 1894 C C . CYS A 1 250 ? 2.871 -3.144 -21.435 1.00 96.12 250 CYS A C 1
ATOM 1896 O O . CYS A 1 250 ? 3.676 -3.985 -21.832 1.00 96.12 250 CYS A O 1
ATOM 1898 N N . VAL A 1 251 ? 2.936 -1.870 -21.823 1.00 96.12 251 VAL A N 1
ATOM 1899 C CA . VAL A 1 251 ? 3.992 -1.338 -22.696 1.00 96.12 251 VAL A CA 1
ATOM 1900 C C . VAL A 1 251 ? 4.702 -0.193 -21.990 1.00 96.12 251 VAL A C 1
ATOM 1902 O O . VAL A 1 251 ? 4.079 0.810 -21.646 1.00 96.12 251 VAL A O 1
ATOM 1905 N N . LEU A 1 252 ? 6.008 -0.346 -21.776 1.00 96.12 252 LEU A N 1
ATOM 1906 C CA . LEU A 1 252 ? 6.846 0.705 -21.212 1.00 96.12 252 LEU A CA 1
ATOM 1907 C C . LEU A 1 252 ? 7.273 1.677 -22.317 1.00 96.12 252 LEU A C 1
ATOM 1909 O O . LEU A 1 252 ? 7.832 1.275 -23.336 1.00 96.12 252 LEU A O 1
ATOM 1913 N N . GLU A 1 253 ? 7.041 2.960 -22.091 1.00 93.50 253 GLU A N 1
ATOM 1914 C CA . GLU A 1 253 ? 7.332 4.051 -23.010 1.00 93.50 253 GLU A CA 1
ATOM 1915 C C . GLU A 1 253 ? 8.319 5.019 -22.361 1.00 93.50 253 GLU A C 1
ATOM 1917 O O . GLU A 1 253 ? 8.194 5.375 -21.186 1.00 93.50 253 GLU A O 1
ATOM 1922 N N . SER A 1 254 ? 9.302 5.491 -23.126 1.00 85.88 254 SER A N 1
ATOM 1923 C CA . SER A 1 254 ? 10.133 6.617 -22.695 1.00 85.88 254 SER A CA 1
ATOM 1924 C C . SER A 1 254 ? 9.250 7.837 -22.428 1.00 85.88 254 SER A C 1
ATOM 1926 O O . SER A 1 254 ? 8.269 8.055 -23.139 1.00 85.88 254 SER A O 1
ATOM 1928 N N . ARG A 1 255 ? 9.607 8.663 -21.435 1.00 76.12 255 ARG A N 1
ATOM 1929 C CA . ARG A 1 255 ? 8.929 9.949 -21.226 1.00 76.12 255 ARG A CA 1
ATOM 1930 C C . ARG A 1 255 ? 9.062 10.760 -22.517 1.00 76.12 255 ARG A C 1
ATOM 1932 O O . ARG A 1 255 ? 10.182 11.057 -22.935 1.00 76.12 255 ARG A O 1
ATOM 1939 N N . GLY A 1 256 ? 7.941 11.047 -23.177 1.00 59.19 256 GLY A N 1
ATOM 1940 C CA . GLY A 1 256 ? 7.929 11.992 -24.292 1.00 59.19 256 GLY A CA 1
ATOM 1941 C C . GLY A 1 256 ? 8.516 13.322 -23.815 1.00 59.19 256 GLY A C 1
ATOM 1942 O O . GLY A 1 256 ? 8.248 13.721 -22.680 1.00 59.19 256 GLY A O 1
ATOM 1943 N N . LYS A 1 257 ? 9.372 13.937 -24.639 1.00 39.25 257 LYS A N 1
ATOM 1944 C CA . LYS A 1 257 ? 9.851 15.306 -24.406 1.00 39.25 257 LYS A CA 1
ATOM 1945 C C . LYS A 1 257 ? 8.687 16.287 -24.374 1.00 39.25 257 LYS A C 1
ATOM 1947 O O . LYS A 1 257 ? 7.738 16.070 -25.161 1.00 39.25 257 LYS A O 1
#

Sequence (257 aa):
LLGDRVWAVKEEGLNSIQAAKKSPVLMQCSVRFVEAPSSTSRSSKVAIKLPEGNEVRSGEAGANAALSTLLGRPVELSPIVEPQNAFGRKAPPAGTDVQAYLRDMFARTADEPLPDLFEFPADVMAYEAPPGTWFDAYPILLMTTQSFSALSTARAESNFDVRRFRPNILIDAGGSGFVENSWIGKHLRIGATVFAIELACPRCIMTTHAVDELPKDPKIMRTLVQQNGGNAGVYARVVPPGVIRHGDVCVLESRGK

Radius of gyration: 18.72 Å; chains: 1; bounding box: 48×39×47 Å

Secondary structure (DSSP, 8-state):
-TTTT-EEEEETTSS-B--TTT-GGGGG-EEEESS---SS-TT--EEEE-TTS-EEETTSTHHHHHHHHHHTS-EEEEE--SSPPPEEPPPPPTT--HHHHHHHHTT--SSSPPP--TTS-HHHHHEEE-TT---SS-SEEEEEHHHHHHHHHH-TTS---HHHH--SEEE---SSSSGGGGGTTSEEEETTEEEEEEEEEE--GGGGS-BTTBPP-THHHHHHHHHHTTEEEEEEEESS-----TTPPEEEE----

Foldseek 3Di:
DQLPQQKFKFAPPDLDTDDCLNVVQVLLKDKDAPDGGDPVRSFGKIWIQGNVRDIDIPPDPCPQVVVCVSRVHRIDMDGQDPQADFAFDDDDPPPDPPVVVQCSFQVHDPPADRDPPVLADPQLNGGCHRGSGNDNRAPFWEFEPQQLVQLCVLPVPADQDCSLVPGPYYDHPDDHHRVQQVLAQWWKDFPNKIKHFHFFAQDTLSSQPDHHPRHRHSVSQVSLCVRPVRTGTTGIDIDDDDDGDPPTDIDIGHPDD

pLDDT: mean 90.58, std 8.69, range [39.25, 98.62]